Protein AF-0000000069048880 (afdb_homodimer)

Organism: Acyrthosiphon pisum (NCBI:txid7029)

Structure (mmCIF, N/CA/C/O backbone):
data_AF-0000000069048880-model_v1
#
loop_
_entity.id
_entity.type
_entity.pdbx_description
1 polymer 'Dynein light chain'
#
loop_
_atom_site.group_PDB
_atom_site.id
_atom_site.type_symbol
_atom_site.label_atom_id
_atom_site.label_alt_id
_atom_site.label_comp_id
_atom_site.label_asym_id
_atom_site.label_entity_id
_atom_site.label_seq_id
_atom_site.pdbx_PDB_ins_code
_atom_site.Cartn_x
_atom_site.Cartn_y
_atom_site.Cartn_z
_atom_site.occupancy
_atom_site.B_iso_or_equiv
_atom_site.auth_seq_id
_atom_site.auth_comp_id
_atom_site.auth_asym_id
_atom_site.auth_atom_id
_atom_site.pdbx_PDB_model_num
ATOM 1 N N . MET A 1 1 ? 57.375 13.25 4.617 1 30.62 1 MET A N 1
ATOM 2 C CA . MET A 1 1 ? 56.281 13.836 5.395 1 30.62 1 MET A CA 1
ATOM 3 C C . MET A 1 1 ? 55 13.898 4.57 1 30.62 1 MET A C 1
ATOM 5 O O . MET A 1 1 ? 54.75 14.875 3.865 1 30.62 1 MET A O 1
ATOM 9 N N . GLU A 1 2 ? 54.531 12.844 3.768 1 33.16 2 GLU A N 1
ATOM 10 C CA . GLU A 1 2 ? 53.531 12.617 2.721 1 33.16 2 GLU A CA 1
ATOM 11 C C . GLU A 1 2 ? 52.156 12.953 3.217 1 33.16 2 GLU A C 1
ATOM 13 O O . GLU A 1 2 ? 51.719 12.461 4.262 1 33.16 2 GLU A O 1
ATOM 18 N N . GLU A 1 3 ? 51.562 14.227 2.906 1 34.44 3 GLU A N 1
ATOM 19 C CA . GLU A 1 3 ? 50.25 14.844 3.203 1 34.44 3 GLU A CA 1
ATOM 20 C C . GLU A 1 3 ? 49.094 13.914 2.848 1 34.44 3 GLU A C 1
ATOM 22 O O . GLU A 1 3 ? 48.969 13.477 1.7 1 34.44 3 GLU A O 1
ATOM 27 N N . PHE A 1 4 ? 48.656 12.984 3.709 1 33.78 4 PHE A N 1
ATOM 28 C CA . PHE A 1 4 ? 47.438 12.211 3.682 1 33.78 4 PHE A CA 1
ATOM 29 C C . PHE A 1 4 ? 46.219 13.109 3.369 1 33.78 4 PHE A C 1
ATOM 31 O O . PHE A 1 4 ? 45.875 13.977 4.168 1 33.78 4 PHE A O 1
ATOM 38 N N . ALA A 1 5 ? 46 13.602 2.1 1 35.38 5 ALA A N 1
ATOM 39 C CA . ALA A 1 5 ? 44.844 14.336 1.604 1 35.38 5 ALA A CA 1
ATOM 40 C C . ALA A 1 5 ? 43.531 13.711 2.1 1 35.38 5 ALA A C 1
ATOM 42 O O . ALA A 1 5 ? 43.312 12.508 1.93 1 35.38 5 ALA A O 1
ATOM 43 N N . ASP A 1 6 ? 42.969 14.195 3.24 1 36.72 6 ASP A N 1
ATOM 44 C CA . ASP A 1 6 ? 41.625 14.016 3.75 1 36.72 6 ASP A CA 1
ATOM 45 C C . ASP A 1 6 ? 40.594 14.07 2.617 1 36.72 6 ASP A C 1
ATOM 47 O O . ASP A 1 6 ? 40.5 15.062 1.896 1 36.72 6 ASP A O 1
ATOM 51 N N . THR A 1 7 ? 40.469 13.078 1.804 1 39.88 7 THR A N 1
ATOM 52 C CA . THR A 1 7 ? 39.312 12.898 0.919 1 39.88 7 THR A CA 1
ATOM 53 C C . THR A 1 7 ? 38.031 13.414 1.577 1 39.88 7 THR A C 1
ATOM 55 O O . THR A 1 7 ? 37.594 12.875 2.594 1 39.88 7 THR A O 1
ATOM 58 N N . LYS A 1 8 ? 37.844 14.688 1.608 1 35.94 8 LYS A N 1
ATOM 59 C CA . LYS A 1 8 ? 36.562 15.336 1.917 1 35.94 8 LYS A CA 1
ATOM 60 C C . LYS A 1 8 ? 35.406 14.633 1.213 1 35.94 8 LYS A C 1
ATOM 62 O O . LYS A 1 8 ? 35.312 14.641 -0.017 1 35.94 8 LYS A O 1
ATOM 67 N N . GLU A 1 9 ? 35.094 13.477 1.598 1 35.5 9 GLU A N 1
ATOM 68 C CA . GLU A 1 9 ? 33.719 13.062 1.221 1 35.5 9 GLU A CA 1
ATOM 69 C C . GLU A 1 9 ? 32.75 14.227 1.294 1 35.5 9 GLU A C 1
ATOM 71 O O . GLU A 1 9 ? 32.594 14.836 2.354 1 35.5 9 GLU A O 1
ATOM 76 N N . ASP A 1 10 ? 32.812 15.141 0.39 1 35.25 10 ASP A N 1
ATOM 77 C CA . ASP A 1 10 ? 31.703 16.078 0.169 1 35.25 10 ASP A CA 1
ATOM 78 C C . ASP A 1 10 ? 30.359 15.445 0.523 1 35.25 10 ASP A C 1
ATOM 80 O O . ASP A 1 10 ? 29.891 14.555 -0.187 1 35.25 10 ASP A O 1
ATOM 84 N N . GLU A 1 11 ? 30.109 15.242 1.79 1 36.72 11 GLU A N 1
ATOM 85 C CA . GLU A 1 11 ? 28.719 15.086 2.207 1 36.72 11 GLU A CA 1
ATOM 86 C C . GLU A 1 11 ? 27.797 16.031 1.43 1 36.72 11 GLU A C 1
ATOM 88 O O . GLU A 1 11 ? 27.875 17.25 1.591 1 36.72 11 GLU A O 1
ATOM 93 N N . ASN A 1 12 ? 27.797 16.078 0.14 1 40.12 12 ASN A N 1
ATOM 94 C CA . ASN A 1 12 ? 26.719 16.797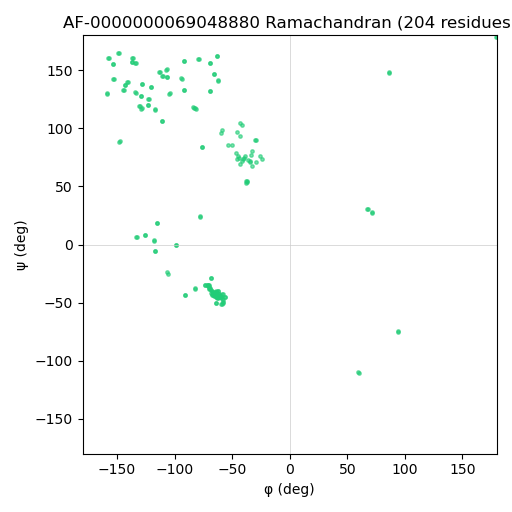 -0.534 1 40.12 12 ASN A CA 1
ATOM 95 C C . ASN A 1 12 ? 25.453 16.844 0.321 1 40.12 12 ASN A C 1
ATOM 97 O O . ASN A 1 12 ? 24.812 15.82 0.537 1 40.12 12 ASN A O 1
ATOM 101 N N . LYS A 1 13 ? 25.453 17.641 1.252 1 39.16 13 LYS A N 1
ATOM 102 C CA . LYS A 1 13 ? 24.219 17.969 1.933 1 39.16 13 LYS A CA 1
ATOM 103 C C . LYS A 1 13 ? 23.047 18.062 0.943 1 39.16 13 LYS A C 1
ATOM 105 O O . LYS A 1 13 ? 22.938 19.062 0.211 1 39.16 13 LYS A O 1
ATOM 110 N N . LYS A 1 14 ? 22.781 17.047 0.141 1 44.53 14 LYS A N 1
ATOM 111 C CA . LYS A 1 14 ? 21.5 17.125 -0.539 1 44.53 14 LYS A CA 1
ATOM 112 C C . LYS A 1 14 ? 20.469 17.891 0.298 1 44.53 14 LYS A C 1
ATOM 114 O O . LYS A 1 14 ? 20.281 17.594 1.479 1 44.53 14 LYS A O 1
ATOM 119 N N . ILE A 1 15 ? 20.344 19.203 0.161 1 45.91 15 ILE A N 1
ATOM 120 C CA . ILE A 1 15 ? 19.234 19.953 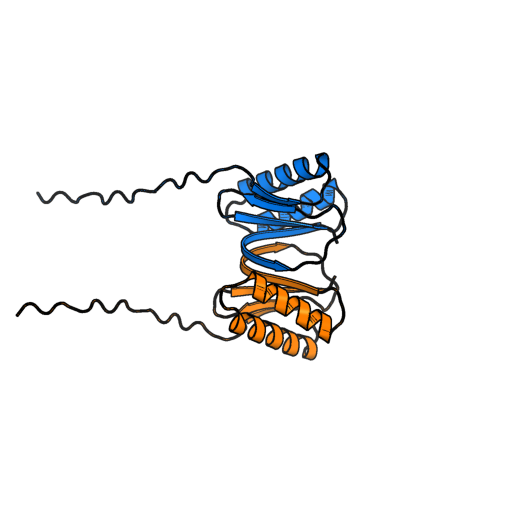0.768 1 45.91 15 ILE A CA 1
ATOM 121 C C . ILE A 1 15 ? 17.969 19.094 0.763 1 45.91 15 ILE A C 1
ATOM 123 O O . ILE A 1 15 ? 17.438 18.781 -0.3 1 45.91 15 ILE A O 1
ATOM 127 N N . VAL A 1 16 ? 17.875 18.078 1.578 1 53.44 16 VAL A N 1
ATOM 128 C CA . VAL A 1 16 ? 16.609 17.375 1.777 1 53.44 16 VAL A CA 1
ATOM 129 C C . VAL A 1 16 ? 15.492 18.406 1.997 1 53.44 16 VAL A C 1
ATOM 131 O O . VAL A 1 16 ? 15.508 19.141 2.98 1 53.44 16 VAL A O 1
ATOM 134 N N . HIS A 1 17 ? 15.062 18.984 0.859 1 60.97 17 HIS A N 1
ATOM 135 C CA . HIS A 1 17 ? 13.891 19.828 1.019 1 60.97 17 HIS A CA 1
ATOM 136 C C . HIS A 1 17 ? 12.852 19.172 1.926 1 60.97 17 HIS A C 1
ATOM 138 O O . HIS A 1 17 ? 12.422 18.047 1.664 1 60.97 17 HIS A O 1
ATOM 144 N N . THR A 1 18 ? 12.734 19.656 3.188 1 77.12 18 THR A N 1
ATOM 145 C CA . THR A 1 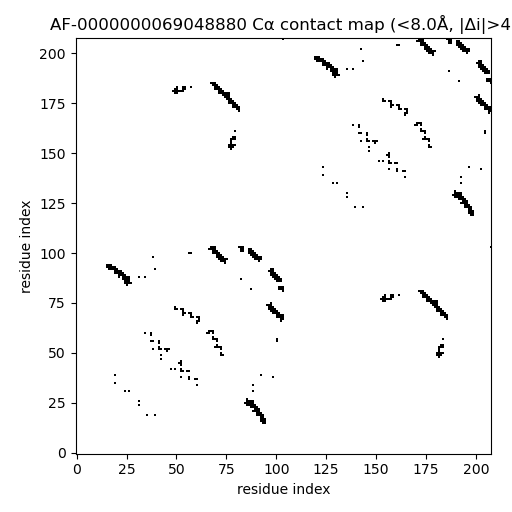18 ? 11.906 19.172 4.289 1 77.12 18 THR A CA 1
ATOM 146 C C . THR A 1 18 ? 10.461 19.609 4.117 1 77.12 18 THR A C 1
ATOM 148 O O . THR A 1 18 ? 9.719 19.734 5.098 1 77.12 18 THR A O 1
ATOM 151 N N . TYR A 1 19 ? 10.102 19.891 2.707 1 88.38 19 TYR A N 1
ATOM 152 C CA . TYR A 1 19 ? 8.703 20.281 2.537 1 88.38 19 TYR A CA 1
ATOM 153 C C . TYR A 1 19 ? 7.91 19.141 1.889 1 88.38 19 TYR A C 1
ATOM 155 O O . TYR A 1 19 ? 8.414 18.453 1.006 1 88.38 19 TYR A O 1
ATOM 163 N N . PRO A 1 20 ? 6.676 19.062 2.371 1 95.19 20 PRO A N 1
ATOM 164 C CA . PRO A 1 20 ? 5.82 18.062 1.73 1 95.19 20 PRO A CA 1
ATOM 165 C C . PRO A 1 20 ? 5.453 18.438 0.295 1 95.19 20 PRO A C 1
ATOM 167 O O . PRO A 1 20 ? 5.203 19.609 -0.001 1 95.19 20 PRO A O 1
ATOM 170 N N . LEU A 1 21 ? 5.582 17.531 -0.616 1 96.38 21 LEU A N 1
ATOM 171 C CA . LEU A 1 21 ? 5.145 17.672 -2.002 1 96.38 21 LEU A CA 1
ATOM 172 C C . LEU A 1 21 ? 3.963 16.75 -2.291 1 96.38 21 LEU A C 1
ATOM 174 O O . LEU A 1 21 ? 4.141 15.547 -2.465 1 96.38 21 LEU A O 1
ATOM 178 N N . VAL A 1 22 ? 2.787 17.406 -2.4 1 97.5 22 VAL A N 1
ATOM 179 C CA . VAL A 1 22 ? 1.583 16.609 -2.645 1 97.5 22 VAL A CA 1
ATOM 180 C C . VAL A 1 22 ? 1.449 16.328 -4.137 1 97.5 22 VAL A C 1
ATOM 182 O O . VAL A 1 22 ? 1.352 17.25 -4.949 1 97.5 22 VAL A O 1
ATOM 185 N N . GLN A 1 23 ? 1.487 15.039 -4.398 1 97.56 23 GLN A N 1
ATOM 186 C CA . GLN A 1 23 ? 1.377 14.633 -5.793 1 97.56 23 GLN A CA 1
ATOM 187 C C . GLN A 1 23 ? -0.078 14.383 -6.18 1 97.56 23 GLN A C 1
ATOM 189 O O . GLN A 1 23 ? -0.493 14.703 -7.297 1 97.56 23 GLN A O 1
ATOM 194 N N . ALA A 1 24 ? -0.834 13.727 -5.367 1 97.94 24 ALA A N 1
ATOM 195 C CA . ALA A 1 24 ? -2.252 13.445 -5.578 1 97.94 24 ALA A CA 1
ATOM 196 C C . ALA A 1 24 ? -3.023 13.492 -4.262 1 97.94 24 ALA A C 1
ATOM 198 O O . ALA A 1 24 ? -2.549 13 -3.238 1 97.94 24 ALA A O 1
ATOM 199 N N . CYS A 1 25 ? -4.184 14.203 -4.301 1 98.69 25 CYS A N 1
ATOM 200 C CA . CYS A 1 25 ? -5.051 14.312 -3.131 1 98.69 25 CYS A CA 1
ATOM 201 C C . CYS A 1 25 ? -6.473 14.68 -3.535 1 98.69 25 CYS A C 1
ATOM 203 O O . CYS A 1 25 ? -6.68 15.609 -4.312 1 98.69 25 CYS A O 1
ATOM 205 N N . ASP A 1 26 ? -7.469 13.914 -3.016 1 98.75 26 ASP A N 1
ATOM 206 C CA . ASP A 1 26 ? -8.859 14.289 -3.268 1 98.75 26 ASP A CA 1
ATOM 207 C C . ASP A 1 26 ? -9.57 14.664 -1.97 1 98.75 26 ASP A C 1
ATOM 209 O O . ASP A 1 26 ? -10.797 14.703 -1.917 1 98.75 26 ASP A O 1
ATOM 213 N N . MET A 1 27 ? -8.781 14.969 -0.917 1 98.5 27 MET A N 1
ATOM 214 C CA . MET A 1 27 ? -9.312 15.336 0.392 1 98.5 27 MET A CA 1
ATOM 215 C C . MET A 1 27 ? -9.758 16.797 0.41 1 98.5 27 MET A C 1
ATOM 217 O O . MET A 1 27 ? -9.32 17.594 -0.423 1 98.5 27 MET A O 1
ATOM 221 N N . SER A 1 28 ? -10.641 17.125 1.396 1 98.5 28 SER A N 1
ATOM 222 C CA . SER A 1 28 ? -10.906 18.531 1.678 1 98.5 28 SER A CA 1
ATOM 223 C C . SER A 1 28 ? -9.648 19.234 2.168 1 98.5 28 SER A C 1
ATOM 225 O O . SER A 1 28 ? -8.711 18.594 2.65 1 98.5 28 SER A O 1
ATOM 227 N N . GLU A 1 29 ? -9.664 20.594 2.111 1 98.12 29 GLU A N 1
ATOM 228 C CA . GLU A 1 29 ? -8.5 21.375 2.527 1 98.12 29 GLU A CA 1
ATOM 229 C C . GLU A 1 29 ? -8.18 21.141 4 1 98.12 29 GLU A C 1
ATOM 231 O O . GLU A 1 29 ? -7.008 21.031 4.375 1 98.12 29 GLU A O 1
ATOM 236 N N . GLU A 1 30 ? -9.133 21.109 4.73 1 98.25 30 GLU A N 1
ATOM 237 C CA . GLU A 1 30 ? -8.922 20.906 6.16 1 98.25 30 GLU A CA 1
ATOM 238 C C . GLU A 1 30 ? -8.32 19.547 6.445 1 98.25 30 GLU A C 1
ATOM 240 O O . GLU A 1 30 ? -7.34 19.422 7.184 1 98.25 30 GLU A O 1
ATOM 245 N N . MET A 1 31 ? -8.914 18.469 5.883 1 98.5 31 MET A N 1
ATOM 246 C CA . MET A 1 31 ? -8.406 17.109 6.074 1 98.5 31 MET A CA 1
ATOM 247 C C . MET A 1 31 ? -7 16.969 5.5 1 98.5 31 MET A C 1
ATOM 249 O O . MET A 1 31 ? -6.137 16.328 6.102 1 98.5 31 MET A O 1
ATOM 253 N N . LYS A 1 32 ? -6.789 17.562 4.402 1 98.62 32 LYS A N 1
ATOM 254 C CA . LYS A 1 32 ? -5.48 17.562 3.754 1 98.62 32 LYS A CA 1
ATOM 255 C C . LYS A 1 32 ? -4.41 18.141 4.676 1 98.62 32 LYS A C 1
ATOM 257 O O . LYS A 1 32 ? -3.359 17.531 4.875 1 98.62 32 LYS A O 1
ATOM 262 N N . ALA A 1 33 ? -4.668 19.25 5.211 1 98.56 33 ALA A N 1
ATOM 263 C CA . ALA A 1 33 ? -3.717 19.906 6.094 1 98.56 33 ALA A CA 1
ATOM 264 C C . ALA A 1 33 ? -3.385 19.047 7.305 1 98.56 33 ALA A C 1
ATOM 266 O O . ALA A 1 33 ? -2.217 18.891 7.668 1 98.56 33 ALA A O 1
ATOM 267 N N . GLU A 1 34 ? -4.398 18.484 7.871 1 98.5 34 GLU A N 1
ATOM 268 C CA . GLU A 1 34 ? -4.195 17.625 9.039 1 98.5 34 GLU A CA 1
ATOM 269 C C . GLU A 1 34 ? -3.439 16.359 8.672 1 98.5 34 GLU A C 1
ATOM 271 O O . GLU A 1 34 ? -2.566 15.914 9.422 1 98.5 34 GLU A O 1
ATOM 276 N N . THR A 1 35 ? -3.764 15.766 7.535 1 98.81 35 THR A N 1
ATOM 277 C CA . THR A 1 35 ? -3.105 14.547 7.082 1 98.81 35 THR A CA 1
ATOM 278 C C . THR A 1 35 ? -1.625 14.805 6.812 1 98.81 35 THR A C 1
ATOM 280 O O . THR A 1 35 ? -0.771 14 7.195 1 98.81 35 THR A O 1
ATOM 283 N N . VAL A 1 36 ? -1.345 15.922 6.23 1 98.5 36 VAL A N 1
ATOM 284 C CA . VAL A 1 36 ? 0.039 16.297 5.973 1 98.5 36 VAL A CA 1
ATOM 285 C C . VAL A 1 36 ? 0.801 16.422 7.289 1 98.5 36 VAL A C 1
ATOM 287 O O . VAL A 1 36 ? 1.922 15.914 7.41 1 98.5 36 VAL A O 1
ATOM 290 N N . GLU A 1 37 ? 0.19 17.031 8.211 1 98.31 37 GLU A N 1
ATOM 291 C CA . GLU A 1 37 ? 0.832 17.188 9.516 1 98.31 37 GLU A CA 1
ATOM 292 C C . GLU A 1 37 ? 1.084 15.828 10.164 1 98.31 37 GLU A C 1
ATOM 294 O O . GLU A 1 37 ? 2.135 15.609 10.773 1 98.31 37 GLU A O 1
ATOM 299 N N . VAL A 1 38 ? 0.134 14.938 10.148 1 98.56 38 VAL A N 1
ATOM 300 C CA . VAL A 1 38 ? 0.259 13.594 10.695 1 98.56 38 VAL A CA 1
ATOM 301 C C . VAL A 1 38 ? 1.444 12.875 10.047 1 98.56 38 VAL A C 1
ATOM 303 O O . VAL A 1 38 ? 2.271 12.281 10.742 1 98.56 38 VAL A O 1
ATOM 306 N N . ILE A 1 39 ? 1.554 12.977 8.719 1 98.44 39 ILE A N 1
ATOM 307 C CA . ILE A 1 39 ? 2.59 12.289 7.953 1 98.44 39 ILE A CA 1
ATOM 308 C C . ILE A 1 39 ? 3.961 12.852 8.328 1 98.44 39 ILE A C 1
ATOM 310 O O . ILE A 1 39 ? 4.902 12.094 8.578 1 98.44 39 ILE A O 1
ATOM 314 N N . ILE A 1 40 ? 4.027 14.133 8.414 1 97.12 40 ILE A N 1
ATOM 315 C CA . ILE A 1 40 ? 5.293 14.781 8.75 1 97.12 40 ILE A CA 1
ATOM 316 C C . ILE A 1 40 ? 5.742 14.352 10.141 1 97.12 40 ILE A C 1
ATOM 318 O O . ILE A 1 40 ? 6.898 13.969 10.336 1 97.12 40 ILE A O 1
ATOM 322 N N . THR A 1 41 ? 4.824 14.375 11.062 1 97.25 41 THR A N 1
ATOM 323 C CA . THR A 1 41 ? 5.125 13.992 12.438 1 97.25 41 THR A CA 1
ATOM 324 C C . THR A 1 41 ? 5.621 12.555 12.508 1 97.25 41 THR A C 1
ATOM 326 O O . THR A 1 41 ? 6.629 12.273 13.156 1 97.25 41 THR A O 1
ATOM 329 N N . ALA A 1 42 ? 4.98 11.609 11.828 1 97.62 42 ALA A N 1
ATOM 330 C CA . ALA A 1 42 ? 5.355 10.195 11.82 1 97.62 42 ALA A CA 1
ATOM 331 C C . ALA A 1 42 ? 6.727 9.992 11.188 1 97.62 42 ALA A C 1
ATOM 333 O O . ALA A 1 42 ? 7.574 9.281 11.734 1 97.62 42 ALA A O 1
ATOM 334 N N . CYS A 1 43 ? 6.973 10.641 10.07 1 96 43 CYS A N 1
ATOM 335 C CA . CYS A 1 43 ? 8.211 10.453 9.32 1 96 43 CYS A CA 1
ATOM 336 C C . CYS A 1 43 ? 9.398 11.047 10.078 1 96 43 CYS A C 1
ATOM 338 O O . CYS A 1 43 ? 10.508 10.523 10.008 1 96 43 CYS A O 1
ATOM 340 N N . GLU A 1 44 ? 9.18 12.109 10.734 1 94.94 44 GLU A N 1
ATOM 341 C CA . GLU A 1 44 ? 10.242 12.719 11.531 1 94.94 44 GLU A CA 1
ATOM 342 C C . GLU A 1 44 ? 10.555 11.883 12.766 1 94.94 44 GLU A C 1
ATOM 344 O O . GLU A 1 44 ? 11.711 11.766 13.172 1 94.94 44 GLU A O 1
ATOM 349 N N . LYS A 1 45 ? 9.586 11.297 13.328 1 96.38 45 LYS A N 1
ATOM 350 C CA . LYS A 1 45 ? 9.742 10.531 14.562 1 96.38 45 LYS A CA 1
ATOM 351 C C . LYS A 1 45 ? 10.508 9.234 14.312 1 96.38 45 LYS A C 1
ATOM 353 O O . LYS A 1 45 ? 11.32 8.82 15.148 1 96.38 45 LYS A O 1
ATOM 358 N N . PHE A 1 46 ? 10.336 8.562 13.117 1 94.81 46 PHE A N 1
ATOM 359 C CA . PHE A 1 46 ? 10.828 7.199 12.961 1 94.81 46 PHE A CA 1
ATOM 360 C C . PHE A 1 46 ? 11.906 7.129 11.891 1 94.81 46 PHE A C 1
ATOM 362 O O . PHE A 1 46 ? 12.516 6.078 11.68 1 94.81 46 PHE A O 1
ATOM 369 N N . GLY A 1 47 ? 12.117 8.172 11.266 1 88.88 47 GLY A N 1
ATOM 370 C CA . GLY A 1 47 ? 13.195 8.219 10.297 1 88.88 47 GLY A CA 1
ATOM 371 C C . GLY A 1 47 ? 13.039 7.199 9.18 1 88.88 47 GLY A C 1
ATOM 372 O O . GLY A 1 47 ? 12.078 7.258 8.414 1 88.88 47 GLY A O 1
ATOM 373 N N . THR A 1 48 ? 13.969 6.176 9.258 1 91.69 48 THR A N 1
ATOM 374 C CA . THR A 1 48 ? 14 5.215 8.164 1 91.69 48 THR A CA 1
ATOM 375 C C . THR A 1 48 ? 13.234 3.947 8.539 1 91.69 48 THR A C 1
ATOM 377 O O . THR A 1 48 ? 13.25 2.963 7.797 1 91.69 48 THR A O 1
ATOM 380 N N . ASP A 1 49 ? 12.695 3.906 9.711 1 96.94 49 ASP A N 1
ATOM 381 C CA . ASP A 1 49 ? 11.789 2.811 10.039 1 96.94 49 ASP A CA 1
ATOM 382 C C . ASP A 1 49 ? 10.422 3.008 9.383 1 96.94 49 ASP A C 1
ATOM 384 O O . ASP A 1 49 ? 9.484 3.473 10.031 1 96.94 49 ASP A O 1
ATOM 388 N N . TYR A 1 50 ? 10.289 2.615 8.18 1 97.44 50 TYR A N 1
ATOM 389 C CA . TYR A 1 50 ? 9.125 2.895 7.348 1 97.44 50 TYR A CA 1
ATOM 390 C C . TYR A 1 50 ? 7.898 2.154 7.867 1 97.44 50 TYR A C 1
ATOM 392 O O . TYR A 1 50 ? 6.773 2.646 7.742 1 97.44 50 TYR A O 1
ATOM 400 N N . PHE A 1 51 ? 8.156 1.029 8.492 1 97.38 51 PHE A N 1
ATOM 401 C CA . PHE A 1 51 ? 7.047 0.273 9.055 1 97.38 51 PHE A CA 1
ATOM 402 C C . PHE A 1 51 ? 6.422 1.024 10.227 1 97.38 51 PHE A C 1
ATOM 404 O O . PHE A 1 51 ? 5.199 1.17 10.289 1 97.38 51 PHE A O 1
ATOM 411 N N . ALA A 1 52 ? 7.199 1.565 11.008 1 98.31 52 ALA A N 1
ATOM 412 C CA . ALA A 1 52 ? 6.707 2.305 12.172 1 98.31 52 ALA A CA 1
ATOM 413 C C . ALA A 1 52 ? 6.023 3.6 11.742 1 98.31 52 ALA A C 1
ATOM 415 O O . ALA A 1 52 ? 5.004 3.99 12.32 1 98.31 52 ALA A O 1
ATOM 416 N N . ALA A 1 53 ? 6.57 4.238 10.742 1 98.31 53 ALA A N 1
ATOM 417 C CA . ALA A 1 53 ? 5.953 5.457 10.227 1 98.31 53 ALA A CA 1
ATOM 418 C C . ALA A 1 53 ? 4.57 5.168 9.648 1 98.31 53 ALA A C 1
ATOM 420 O O . ALA A 1 53 ? 3.6 5.859 9.977 1 98.31 53 ALA A O 1
ATOM 421 N N . ALA A 1 54 ? 4.504 4.105 8.875 1 98.75 54 ALA A N 1
ATOM 422 C CA . ALA A 1 54 ? 3.227 3.736 8.273 1 98.75 54 ALA A CA 1
ATOM 423 C C . ALA A 1 54 ? 2.201 3.367 9.344 1 98.75 54 ALA A C 1
ATOM 425 O O . ALA A 1 54 ? 1.037 3.762 9.258 1 98.75 54 ALA A O 1
ATOM 426 N N . LYS A 1 55 ? 2.648 2.672 10.312 1 98.69 55 LYS A N 1
ATOM 427 C CA . LYS A 1 55 ? 1.773 2.295 11.422 1 98.69 55 LYS A CA 1
ATOM 428 C C . LYS A 1 55 ? 1.228 3.527 12.133 1 98.69 55 LYS A C 1
ATOM 430 O O . LYS A 1 55 ? 0.029 3.611 12.414 1 98.69 55 LYS A O 1
ATOM 435 N N . THR A 1 56 ? 2.051 4.445 12.359 1 98.69 56 THR A N 1
ATOM 436 C CA . THR A 1 56 ? 1.666 5.66 13.07 1 98.69 56 THR A CA 1
ATOM 437 C C . THR A 1 56 ? 0.686 6.484 12.234 1 98.69 56 THR A C 1
ATOM 439 O O . THR A 1 56 ? -0.309 6.988 12.758 1 98.69 56 THR A O 1
ATOM 442 N N . VAL A 1 57 ? 0.954 6.621 10.938 1 98.81 57 VAL A N 1
ATOM 443 C CA . VAL A 1 57 ? 0.056 7.352 10.047 1 98.81 57 VAL A CA 1
ATOM 444 C C . VAL A 1 57 ? -1.331 6.715 10.078 1 98.81 57 VAL A C 1
ATOM 446 O O . VAL A 1 57 ? -2.336 7.406 10.266 1 98.81 57 VAL A O 1
ATOM 449 N N . LYS A 1 58 ? -1.341 5.43 9.953 1 98.81 58 LYS A N 1
ATOM 450 C CA . LYS A 1 58 ? -2.605 4.699 9.977 1 98.81 58 LYS A CA 1
ATOM 451 C C . LYS A 1 58 ? -3.35 4.93 11.289 1 98.81 58 LYS A C 1
ATOM 453 O O . LYS A 1 58 ? -4.527 5.293 11.289 1 98.81 58 LYS A O 1
ATOM 458 N N . GLN A 1 59 ? -2.695 4.742 12.344 1 98.69 59 GLN A N 1
ATOM 459 C CA . GLN A 1 59 ? -3.316 4.809 13.664 1 98.69 59 GLN A CA 1
ATOM 460 C C . GLN A 1 59 ? -3.83 6.215 13.953 1 98.69 59 GLN A C 1
ATOM 462 O O . GLN A 1 59 ? -4.93 6.383 14.492 1 98.69 59 GLN A O 1
ATOM 467 N N . MET A 1 60 ? -3.125 7.215 13.625 1 98.75 60 MET A N 1
ATOM 468 C CA . MET A 1 60 ? -3.521 8.594 13.906 1 98.75 60 MET A CA 1
ATOM 469 C C . MET A 1 60 ? -4.719 9 13.047 1 98.75 60 MET A C 1
ATOM 471 O O . MET A 1 60 ? -5.629 9.672 13.523 1 98.75 60 MET A O 1
ATOM 475 N N . LEU A 1 61 ? -4.754 8.555 11.812 1 98.69 61 LEU A N 1
ATOM 476 C CA . LEU A 1 61 ? -5.891 8.875 10.961 1 98.69 61 LEU A CA 1
ATOM 477 C C . LEU A 1 61 ? -7.121 8.07 11.367 1 98.69 61 LEU A C 1
ATOM 479 O O . LEU A 1 61 ? -8.25 8.57 11.297 1 98.69 61 LEU A O 1
ATOM 483 N N . ASP A 1 62 ? -6.887 6.848 11.797 1 98.62 62 ASP A N 1
ATOM 484 C CA . ASP A 1 62 ? -7.996 6.078 12.359 1 98.62 62 ASP A CA 1
ATOM 485 C C . ASP A 1 62 ? -8.617 6.801 13.547 1 98.62 62 ASP A C 1
ATOM 487 O O . ASP A 1 62 ? -9.844 6.832 13.688 1 98.62 62 ASP A O 1
ATOM 491 N N . LYS A 1 63 ? -7.797 7.312 14.344 1 98.56 63 LYS A N 1
ATOM 492 C CA . LYS A 1 63 ? -8.258 8.016 15.539 1 98.56 63 LYS A CA 1
ATOM 493 C C . LYS A 1 63 ? -8.984 9.305 15.172 1 98.56 63 LYS A C 1
ATOM 495 O O . LYS A 1 63 ? -10.031 9.617 15.742 1 98.56 63 LYS A O 1
ATOM 500 N N . LYS A 1 64 ? -8.523 10.008 14.234 1 98.25 64 LYS A N 1
ATOM 501 C CA . LYS A 1 64 ? -9.031 11.336 13.906 1 98.25 64 LYS A CA 1
ATOM 502 C C . LYS A 1 64 ? -10.281 11.25 13.031 1 98.25 64 LYS A C 1
ATOM 504 O O . LYS A 1 64 ? -11.203 12.047 13.188 1 98.25 64 LYS A O 1
ATOM 509 N N . TYR A 1 65 ? -10.297 10.289 12.109 1 98 65 TYR A N 1
ATOM 510 C CA . TYR A 1 65 ? -11.352 10.312 11.102 1 98 65 TYR A CA 1
ATOM 511 C C . TYR A 1 65 ? -12.102 8.984 11.062 1 98 65 TYR A C 1
ATOM 513 O O . TYR A 1 65 ? -12.906 8.75 10.156 1 98 65 TYR A O 1
ATOM 521 N N . GLY A 1 66 ? -11.852 8.078 12.008 1 98 66 GLY A N 1
ATOM 522 C CA . GLY A 1 66 ? -12.555 6.801 12.078 1 98 66 GLY A CA 1
ATOM 523 C C . GLY A 1 66 ? -11.914 5.727 11.219 1 98 66 GLY A C 1
ATOM 524 O O . GLY A 1 66 ? -11.359 6.02 10.156 1 98 66 GLY A O 1
ATOM 525 N N . PRO A 1 67 ? -11.945 4.492 11.57 1 96.88 67 PRO A N 1
ATOM 526 C CA . PRO A 1 67 ? -11.391 3.381 10.797 1 96.88 67 PRO A CA 1
ATOM 527 C C . PRO A 1 67 ? -12.172 3.102 9.523 1 96.88 67 PRO A C 1
ATOM 529 O O . PRO A 1 67 ? -13.344 3.488 9.406 1 96.88 67 PRO A O 1
ATOM 532 N N . GLN A 1 68 ? -11.43 2.441 8.477 1 97.12 68 GLN A N 1
ATOM 533 C CA . GLN A 1 68 ? -10.094 1.849 8.461 1 97.12 68 GLN A CA 1
ATOM 534 C C . GLN A 1 68 ? -9.188 2.57 7.473 1 97.12 68 GLN A C 1
ATOM 536 O O . GLN A 1 68 ? -9.453 2.578 6.27 1 97.12 68 GLN A O 1
ATOM 541 N N . TRP A 1 69 ? -8.18 3.172 7.926 1 98.62 69 TRP A N 1
ATOM 542 C CA . TRP A 1 69 ? -7.156 3.805 7.098 1 98.62 69 TRP A CA 1
ATOM 543 C C . TRP A 1 69 ? -6.008 2.84 6.812 1 98.62 69 TRP A C 1
ATOM 545 O O . TRP A 1 69 ? -5.84 1.841 7.516 1 98.62 69 TRP A O 1
ATOM 555 N N . ASN A 1 70 ? -5.227 3.082 5.727 1 98.81 70 ASN A N 1
ATOM 556 C CA . ASN A 1 70 ? -4.039 2.363 5.281 1 98.81 70 ASN A CA 1
ATOM 557 C C . ASN A 1 70 ? -2.916 3.32 4.895 1 98.81 70 ASN A C 1
ATOM 559 O O . ASN A 1 70 ? -3.17 4.48 4.566 1 98.81 70 ASN A O 1
ATOM 563 N N . ALA A 1 71 ? -1.752 2.844 4.957 1 98.88 71 ALA A N 1
ATOM 564 C CA . ALA A 1 71 ? -0.636 3.723 4.617 1 98.88 71 ALA A CA 1
ATOM 565 C C . ALA A 1 71 ? 0.557 2.92 4.102 1 98.88 71 ALA A C 1
ATOM 567 O O . ALA A 1 71 ? 0.843 1.831 4.605 1 98.88 71 ALA A O 1
ATOM 568 N N . VAL A 1 72 ? 1.217 3.459 3.146 1 98.81 72 VAL A N 1
ATOM 569 C CA . VAL A 1 72 ? 2.533 3.01 2.707 1 98.81 72 VAL A CA 1
ATOM 570 C C . VAL A 1 72 ? 3.543 4.148 2.848 1 98.81 72 VAL A C 1
ATOM 572 O O . VAL A 1 72 ? 3.242 5.297 2.514 1 98.81 72 VAL A O 1
ATOM 575 N N . VAL A 1 73 ? 4.73 3.865 3.373 1 98.5 73 VAL A N 1
ATOM 576 C CA . VAL A 1 73 ? 5.855 4.789 3.463 1 98.5 73 VAL A CA 1
ATOM 577 C C . VAL A 1 73 ? 7.109 4.129 2.895 1 98.5 73 VAL A C 1
ATOM 579 O O . VAL A 1 73 ? 7.449 3.002 3.264 1 98.5 73 VAL A O 1
ATOM 582 N N . GLY A 1 74 ? 7.766 4.863 1.94 1 97.81 74 GLY A N 1
ATOM 583 C CA . GLY A 1 74 ? 8.977 4.246 1.411 1 97.81 74 GLY A CA 1
ATOM 584 C C . GLY A 1 74 ? 9.656 5.094 0.354 1 97.81 74 GLY A C 1
ATOM 585 O O . GLY A 1 74 ? 9.141 6.133 -0.05 1 97.81 74 GLY A O 1
ATOM 586 N N . GLU A 1 75 ? 10.773 4.629 -0.157 1 95.94 75 GLU A N 1
ATOM 587 C CA . GLU A 1 75 ? 11.602 5.41 -1.071 1 95.94 75 GLU A CA 1
ATOM 588 C C . GLU A 1 75 ? 11.469 4.902 -2.504 1 95.94 75 GLU A C 1
ATOM 590 O O . GLU A 1 75 ? 11.711 5.648 -3.457 1 95.94 75 GLU A O 1
ATOM 595 N N . ALA A 1 76 ? 11.109 3.627 -2.732 1 94.69 76 ALA A N 1
ATOM 596 C CA . ALA A 1 76 ? 11.062 3.016 -4.059 1 94.69 76 ALA A CA 1
ATOM 597 C C . ALA A 1 76 ? 9.961 1.969 -4.145 1 94.69 76 ALA A C 1
ATOM 599 O O . ALA A 1 76 ? 10.195 0.786 -3.883 1 94.69 76 ALA A O 1
ATOM 600 N N . PHE A 1 77 ? 8.812 2.498 -4.516 1 97.56 77 PHE A N 1
ATOM 601 C CA . PHE A 1 77 ? 7.695 1.567 -4.648 1 97.56 77 PHE A CA 1
ATOM 602 C C . PHE A 1 77 ? 6.668 2.092 -5.645 1 97.56 77 PHE A C 1
ATOM 604 O O . PHE A 1 77 ? 6.617 3.293 -5.918 1 97.56 77 PHE A O 1
ATOM 611 N N . GLY A 1 78 ? 5.965 1.212 -6.188 1 97.75 78 GLY A N 1
ATOM 612 C CA . GLY A 1 78 ? 4.711 1.462 -6.887 1 97.75 78 GLY A CA 1
ATOM 613 C C . GLY A 1 78 ? 3.508 0.868 -6.184 1 97.75 78 GLY A C 1
ATOM 614 O O . GLY A 1 78 ? 3.605 -0.188 -5.555 1 97.75 78 GLY A O 1
ATOM 615 N N . ILE A 1 79 ? 2.393 1.613 -6.387 1 98.19 79 ILE A N 1
ATOM 616 C CA . ILE A 1 79 ? 1.212 1.162 -5.656 1 98.19 79 ILE A CA 1
ATOM 617 C C . ILE A 1 79 ? -0.032 1.355 -6.523 1 98.19 79 ILE A C 1
ATOM 619 O O . ILE A 1 79 ? -0.148 2.352 -7.238 1 98.19 79 ILE A O 1
ATOM 623 N N . GLN A 1 80 ? -0.87 0.341 -6.488 1 98.31 80 GLN A N 1
ATOM 624 C CA . GLN A 1 80 ? -2.197 0.396 -7.09 1 98.31 80 GLN A CA 1
ATOM 625 C C . GLN A 1 80 ? -3.27 -0.047 -6.098 1 98.31 80 GLN A C 1
ATOM 627 O O . GLN A 1 80 ? -3.287 -1.202 -5.668 1 98.31 80 GLN A O 1
ATOM 632 N N . ILE A 1 81 ? -4.195 0.961 -5.777 1 97.69 81 ILE A N 1
ATOM 633 C CA . ILE A 1 81 ? -5.129 0.675 -4.691 1 97.69 81 ILE A CA 1
ATOM 634 C C . ILE A 1 81 ? -6.535 1.121 -5.086 1 97.69 81 ILE A C 1
ATOM 636 O O . ILE A 1 81 ? -6.703 1.912 -6.02 1 97.69 81 ILE A O 1
ATOM 640 N N . THR A 1 82 ? -7.52 0.578 -4.398 1 95.88 82 THR A N 1
ATOM 641 C CA . THR A 1 82 ? -8.891 1.074 -4.383 1 95.88 82 THR A CA 1
ATOM 642 C C . THR A 1 82 ? -9.188 1.807 -3.076 1 95.88 82 THR A C 1
ATOM 644 O O . THR A 1 82 ? -8.875 1.306 -1.993 1 95.88 82 THR A O 1
ATOM 647 N N . HIS A 1 83 ? -9.719 2.992 -3.133 1 95.56 83 HIS A N 1
ATOM 648 C CA . HIS A 1 83 ? -9.945 3.801 -1.941 1 95.56 83 HIS A CA 1
ATOM 649 C C . HIS A 1 83 ? -11.32 4.465 -1.984 1 95.56 83 HIS A C 1
ATOM 651 O O . HIS A 1 83 ? -11.914 4.594 -3.055 1 95.56 83 HIS A O 1
ATOM 657 N N . GLN A 1 84 ? -11.828 4.816 -0.791 1 94.19 84 GLN A N 1
ATOM 658 C CA . GLN A 1 84 ? -13.023 5.648 -0.707 1 94.19 84 GLN A CA 1
ATOM 659 C C . GLN A 1 84 ? -12.766 7.047 -1.259 1 94.19 84 GLN A C 1
ATOM 661 O O . GLN A 1 84 ? -11.68 7.605 -1.062 1 94.19 84 GLN A O 1
ATOM 666 N N . THR A 1 85 ? -13.773 7.598 -1.848 1 96.31 85 THR A N 1
ATOM 667 C CA . THR A 1 85 ? -13.672 8.938 -2.404 1 96.31 85 THR A CA 1
ATOM 668 C C . THR A 1 85 ? -13.375 9.961 -1.307 1 96.31 85 THR A C 1
ATOM 670 O O . THR A 1 85 ? -13.906 9.859 -0.199 1 96.31 85 THR A O 1
ATOM 673 N N . ASN A 1 86 ? -12.523 10.93 -1.639 1 97.94 86 ASN A N 1
ATOM 674 C CA . ASN A 1 86 ? -12.18 12.078 -0.799 1 97.94 86 ASN A CA 1
ATOM 675 C C . ASN A 1 86 ? -11.312 11.664 0.383 1 97.94 86 ASN A C 1
ATOM 677 O O . ASN A 1 86 ? -11.328 12.312 1.43 1 97.94 86 ASN A O 1
ATOM 681 N N . THR A 1 87 ? -10.508 10.539 0.207 1 98.56 87 THR A N 1
ATOM 682 C CA . THR A 1 87 ? -9.703 10.133 1.35 1 98.56 87 THR A CA 1
ATOM 683 C C . THR A 1 87 ? -8.266 9.836 0.918 1 98.56 87 THR A C 1
ATOM 685 O O . THR A 1 87 ? -7.441 9.414 1.733 1 98.56 87 THR A O 1
ATOM 688 N N . LEU A 1 88 ? -7.918 10.086 -0.268 1 98.75 88 LEU A N 1
ATOM 689 C CA . LEU A 1 88 ? -6.609 9.695 -0.784 1 98.75 88 LEU A CA 1
ATOM 690 C C . LEU A 1 88 ? -5.598 10.82 -0.603 1 98.75 88 LEU A C 1
ATOM 692 O O . LEU A 1 88 ? -5.875 11.969 -0.949 1 98.75 88 LEU A O 1
ATOM 696 N N . MET A 1 89 ? -4.426 10.5 -0.102 1 98.88 89 MET A N 1
ATOM 697 C CA . MET A 1 89 ? -3.25 11.367 -0.05 1 98.88 89 MET A CA 1
ATOM 698 C C . MET A 1 89 ? -2.018 10.641 -0.584 1 98.88 89 MET A C 1
ATOM 700 O O . MET A 1 89 ? -1.654 9.578 -0.089 1 98.88 89 MET A O 1
ATOM 704 N N . TYR A 1 90 ? -1.442 11.156 -1.616 1 98.69 90 TYR A N 1
ATOM 705 C CA . TYR A 1 90 ? -0.135 10.719 -2.094 1 98.69 90 TYR A CA 1
ATOM 706 C C . TYR A 1 90 ? 0.844 11.891 -2.145 1 98.69 90 TYR A C 1
ATOM 708 O O . TYR A 1 90 ? 0.635 12.852 -2.887 1 98.69 90 TYR A O 1
ATOM 716 N N . MET A 1 91 ? 1.915 11.75 -1.403 1 98.31 91 MET A N 1
ATOM 717 C CA . MET A 1 91 ? 2.854 12.867 -1.322 1 98.31 91 MET A CA 1
ATOM 718 C C . MET A 1 91 ? 4.281 12.367 -1.123 1 98.31 91 MET A C 1
ATOM 720 O O . MET A 1 91 ? 4.492 11.203 -0.78 1 98.31 91 MET A O 1
ATOM 724 N N . PHE A 1 92 ? 5.219 13.312 -1.369 1 97.19 92 PHE A N 1
ATOM 725 C CA . PHE A 1 92 ? 6.625 13.094 -1.04 1 97.19 92 PHE A CA 1
ATOM 726 C C . PHE A 1 92 ? 7.051 13.984 0.118 1 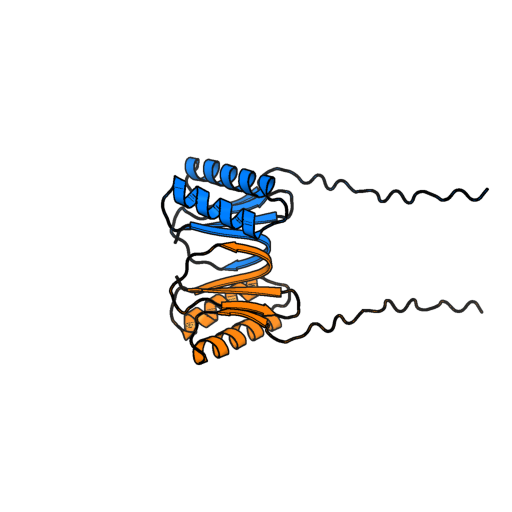97.19 92 PHE A C 1
ATOM 728 O O . PHE A 1 92 ? 6.551 15.102 0.265 1 97.19 92 PHE A O 1
ATOM 735 N N . PHE A 1 93 ? 7.902 13.43 0.88 1 95.69 93 PHE A N 1
ATOM 736 C CA . PHE A 1 93 ? 8.469 14.18 1.995 1 95.69 93 PHE A CA 1
ATOM 737 C C . PHE A 1 93 ? 9.953 13.859 2.166 1 95.69 93 PHE A C 1
ATOM 739 O O . PHE A 1 93 ? 10.359 12.703 2.068 1 95.69 93 PHE A O 1
ATOM 746 N N . GLY A 1 94 ? 10.719 14.906 2.465 1 88.5 94 GLY A N 1
ATOM 747 C CA . GLY A 1 94 ? 12.148 14.727 2.676 1 88.5 94 GLY A CA 1
ATOM 748 C C . GLY A 1 94 ? 12.891 14.328 1.416 1 88.5 94 GLY A C 1
ATOM 749 O O . GLY A 1 94 ? 13.836 13.539 1.472 1 88.5 94 GLY A O 1
ATOM 750 N N . GLY A 1 95 ? 12.398 14.773 0.336 1 87.44 95 GLY A N 1
ATOM 751 C CA . GLY A 1 95 ? 13.055 14.492 -0.934 1 87.44 95 GLY A CA 1
ATOM 752 C C . GLY A 1 95 ? 12.5 13.258 -1.627 1 87.44 95 GLY A C 1
ATOM 753 O O . GLY A 1 95 ? 11.633 13.367 -2.5 1 87.44 95 GLY A O 1
ATOM 754 N N . ASN A 1 96 ? 12.914 12.039 -1.065 1 90.5 96 ASN A N 1
ATOM 755 C CA . ASN A 1 96 ? 12.594 10.867 -1.87 1 90.5 96 ASN A CA 1
ATOM 756 C C . ASN A 1 96 ? 11.641 9.922 -1.133 1 90.5 96 ASN A C 1
ATOM 758 O O . ASN A 1 96 ? 11.289 8.859 -1.649 1 90.5 96 ASN A O 1
ATOM 762 N N . LEU A 1 97 ? 11.281 10.398 -0.003 1 96.06 97 LEU A N 1
ATOM 763 C CA . LEU A 1 97 ? 10.375 9.539 0.746 1 96.06 97 LEU A CA 1
ATOM 764 C C . LEU A 1 97 ? 8.938 9.703 0.265 1 96.06 97 LEU A C 1
ATOM 766 O O . LEU A 1 97 ? 8.367 10.789 0.388 1 96.06 97 LEU A O 1
ATOM 770 N N . GLY A 1 98 ? 8.328 8.625 -0.285 1 97.5 98 GLY A N 1
ATOM 771 C CA . GLY A 1 98 ? 6.938 8.625 -0.707 1 97.5 98 GLY A CA 1
ATOM 772 C C . GLY A 1 98 ? 5.988 8.117 0.361 1 97.5 98 GLY A C 1
ATOM 773 O O . GLY A 1 98 ? 6.309 7.164 1.079 1 97.5 98 GLY A O 1
ATOM 774 N N . ILE A 1 99 ? 4.766 8.734 0.459 1 98.56 99 ILE A N 1
ATOM 775 C CA . ILE A 1 99 ? 3.721 8.312 1.384 1 98.56 99 ILE A CA 1
ATOM 776 C C . ILE A 1 99 ? 2.379 8.25 0.656 1 98.56 99 ILE A C 1
ATOM 778 O O . ILE A 1 99 ? 2.023 9.18 -0.079 1 98.56 99 ILE A O 1
ATOM 782 N N . CYS A 1 100 ? 1.732 7.176 0.831 1 98.75 100 CYS A N 1
ATOM 783 C CA . CYS A 1 100 ? 0.343 7.051 0.407 1 98.75 100 CYS A CA 1
ATOM 784 C C . CYS A 1 100 ? -0.553 6.672 1.581 1 98.75 100 CYS A C 1
ATOM 786 O O . CYS A 1 100 ? -0.259 5.723 2.311 1 98.75 100 CYS A O 1
ATOM 788 N N . ALA A 1 101 ? -1.565 7.426 1.819 1 98.88 101 ALA A N 1
ATOM 789 C CA . ALA A 1 101 ? -2.566 7.137 2.844 1 98.88 101 ALA A CA 1
ATOM 790 C C . ALA A 1 101 ? -3.977 7.203 2.264 1 98.88 101 ALA A C 1
ATOM 792 O O . ALA A 1 101 ? -4.281 8.078 1.447 1 98.88 101 ALA A O 1
ATOM 793 N N . TRP A 1 102 ? -4.785 6.203 2.697 1 98.81 102 TRP A N 1
ATOM 794 C CA . TRP A 1 102 ? -6.141 6.152 2.158 1 98.81 102 TRP A CA 1
ATOM 795 C C . TRP A 1 102 ? -7.066 5.387 3.094 1 98.81 102 TRP A C 1
ATOM 797 O O . TRP A 1 102 ? -6.609 4.641 3.963 1 98.81 102 TRP A O 1
ATOM 807 N N . LYS A 1 103 ? -8.344 5.652 2.877 1 98.19 103 LYS A N 1
ATOM 808 C CA . LYS A 1 103 ? -9.367 4.906 3.602 1 98.19 103 LYS A CA 1
ATOM 809 C C . LYS A 1 103 ? -10.078 3.916 2.686 1 98.19 103 LYS A C 1
ATOM 811 O O . LYS A 1 103 ? -10.195 4.148 1.481 1 98.19 103 LYS A O 1
ATOM 816 N N . ILE A 1 104 ? -10.562 2.793 3.258 1 96.25 104 ILE A N 1
ATOM 817 C CA . ILE A 1 104 ? -11.352 1.832 2.498 1 96.25 104 ILE A CA 1
ATOM 818 C C . ILE A 1 104 ? -12.797 1.83 3.01 1 96.25 104 ILE A C 1
ATOM 820 O O . ILE A 1 104 ? -13.055 2.234 4.145 1 96.25 104 ILE A O 1
ATOM 824 N N . MET B 1 1 ? 55.906 -1.207 -22.672 1 31.27 1 MET B N 1
ATOM 825 C CA . MET B 1 1 ? 54.688 -1.951 -23.047 1 31.27 1 MET B CA 1
ATOM 826 C C . MET B 1 1 ? 53.75 -2.082 -21.844 1 31.27 1 MET B C 1
ATOM 828 O O . MET B 1 1 ? 53.906 -2.994 -21.031 1 31.27 1 MET B O 1
ATOM 832 N N . GLU B 1 2 ? 53.344 -1.039 -21.031 1 34.19 2 GLU B N 1
ATOM 833 C CA . GLU B 1 2 ? 52.656 -0.845 -19.766 1 34.19 2 GLU B CA 1
ATOM 834 C C . GLU B 1 2 ? 51.25 -1.438 -19.797 1 34.19 2 GLU B C 1
ATOM 836 O O . GLU B 1 2 ? 50.438 -1.101 -20.672 1 34.19 2 GLU B O 1
ATOM 841 N N . GLU B 1 3 ? 50.969 -2.758 -19.297 1 33.94 3 GLU B N 1
ATOM 842 C CA . GLU B 1 3 ? 49.781 -3.592 -19.188 1 33.94 3 GLU B CA 1
ATOM 843 C C . GLU B 1 3 ? 48.656 -2.848 -18.469 1 33.94 3 GLU B C 1
ATOM 845 O O . GLU B 1 3 ? 48.844 -2.398 -17.328 1 33.94 3 GLU B O 1
ATOM 850 N N . PHE B 1 4 ? 47.812 -2.043 -19.078 1 35.22 4 PHE B N 1
ATOM 851 C CA . PHE B 1 4 ? 46.531 -1.482 -18.688 1 35.22 4 PHE B CA 1
ATOM 852 C C . PHE B 1 4 ? 45.656 -2.549 -18.031 1 35.22 4 PHE B C 1
ATOM 854 O O . PHE B 1 4 ? 45.281 -3.518 -18.688 1 35.22 4 PHE B O 1
ATOM 861 N N . ALA B 1 5 ? 45.875 -3.014 -16.75 1 35.16 5 ALA B N 1
ATOM 862 C CA . ALA B 1 5 ? 45.062 -3.928 -15.938 1 35.16 5 ALA B CA 1
ATOM 863 C C . ALA B 1 5 ? 43.594 -3.566 -16 1 35.16 5 ALA B C 1
ATOM 865 O O . ALA B 1 5 ? 43.219 -2.418 -15.758 1 35.16 5 ALA B O 1
ATOM 866 N N . ASP B 1 6 ? 42.781 -4.184 -16.828 1 36.56 6 ASP B N 1
ATOM 867 C CA . ASP B 1 6 ? 41.312 -4.277 -16.875 1 36.56 6 ASP B CA 1
ATOM 868 C C . ASP B 1 6 ? 40.75 -4.449 -15.477 1 36.56 6 ASP B C 1
ATOM 870 O O . ASP B 1 6 ? 41.062 -5.406 -14.781 1 36.56 6 ASP B O 1
ATOM 874 N N . THR B 1 7 ? 40.719 -3.492 -14.664 1 39.06 7 THR B N 1
ATOM 875 C CA . THR B 1 7 ? 39.938 -3.541 -13.438 1 39.06 7 THR B CA 1
ATOM 876 C C . THR B 1 7 ? 38.594 -4.242 -13.68 1 39.06 7 THR B C 1
ATOM 878 O O . THR B 1 7 ? 37.75 -3.736 -14.414 1 39.06 7 THR B O 1
ATOM 881 N N . LYS B 1 8 ? 38.562 -5.566 -13.781 1 35.78 8 LYS B N 1
ATOM 882 C CA . LYS B 1 8 ? 37.344 -6.391 -13.648 1 35.78 8 LYS B CA 1
ATOM 883 C C . LYS B 1 8 ? 36.469 -5.895 -12.516 1 35.78 8 LYS B C 1
ATOM 885 O O . LYS B 1 8 ? 36.875 -5.895 -11.352 1 35.78 8 LYS B O 1
ATOM 890 N N . GLU B 1 9 ? 35.844 -4.805 -12.656 1 35.5 9 GLU B N 1
ATOM 891 C CA . GLU B 1 9 ? 34.656 -4.605 -11.797 1 35.5 9 GLU B CA 1
ATOM 892 C C . GLU B 1 9 ? 33.938 -5.926 -11.523 1 35.5 9 GLU B C 1
ATOM 894 O O . GLU B 1 9 ? 33.531 -6.621 -12.453 1 35.5 9 GLU B O 1
ATOM 899 N N . ASP B 1 10 ? 34.406 -6.699 -10.617 1 34.62 10 ASP B N 1
ATOM 900 C CA . ASP B 1 10 ? 33.625 -7.797 -10.039 1 34.62 10 ASP B CA 1
ATOM 901 C C . ASP B 1 10 ? 32.156 -7.461 -9.984 1 34.62 10 ASP B C 1
ATOM 903 O O . ASP B 1 10 ? 31.734 -6.57 -9.242 1 34.62 10 ASP B O 1
ATOM 907 N N . GLU B 1 11 ? 31.5 -7.355 -11.133 1 36.81 11 GLU B N 1
ATOM 908 C CA . GLU B 1 11 ? 30.047 -7.508 -11.094 1 36.81 11 GLU B CA 1
ATOM 909 C C . GLU B 1 11 ? 29.625 -8.578 -10.086 1 36.81 11 GLU B C 1
ATOM 911 O O . GLU B 1 11 ? 29.906 -9.758 -10.289 1 36.81 11 GLU B O 1
ATOM 916 N N . ASN B 1 12 ? 30.031 -8.5 -8.867 1 40.28 12 ASN B N 1
ATOM 917 C CA . ASN B 1 12 ? 29.391 -9.398 -7.91 1 40.28 12 ASN B CA 1
ATOM 918 C C . ASN B 1 12 ? 28 -9.82 -8.383 1 40.28 12 ASN B C 1
ATOM 920 O O . ASN B 1 12 ? 27.078 -9 -8.406 1 40.28 12 ASN B O 1
ATOM 924 N N . LYS B 1 13 ? 27.953 -10.625 -9.312 1 38.72 13 LYS B N 1
ATOM 925 C CA . LYS B 1 13 ? 26.688 -11.297 -9.609 1 38.72 13 LYS B CA 1
ATOM 926 C C . LYS B 1 13 ? 25.922 -11.625 -8.328 1 38.72 13 LYS B C 1
ATOM 928 O O . LYS B 1 13 ? 26.281 -12.562 -7.613 1 38.72 13 LYS B O 1
ATOM 933 N N . LYS B 1 14 ? 25.656 -10.602 -7.457 1 44.53 14 LYS B N 1
ATOM 934 C CA . LYS B 1 14 ? 24.672 -10.953 -6.441 1 44.53 14 LYS B CA 1
ATOM 935 C C . LYS B 1 14 ? 23.703 -12 -6.965 1 44.53 14 LYS B C 1
ATOM 937 O O . LYS B 1 14 ? 23.109 -11.828 -8.031 1 44.53 14 LYS B O 1
ATOM 942 N N . ILE B 1 15 ? 23.953 -13.281 -6.82 1 45.5 15 ILE B N 1
ATOM 943 C CA . ILE B 1 15 ? 22.969 -14.32 -7.105 1 45.5 15 ILE B CA 1
ATOM 944 C C . ILE B 1 15 ? 21.578 -13.82 -6.73 1 45.5 15 ILE B C 1
ATOM 946 O O . ILE B 1 15 ? 21.281 -13.594 -5.555 1 45.5 15 ILE B O 1
ATOM 950 N N . VAL B 1 16 ? 21.016 -12.898 -7.445 1 53.09 16 VAL B N 1
ATOM 951 C CA . VAL B 1 16 ? 19.594 -12.578 -7.277 1 53.09 16 VAL B CA 1
ATOM 952 C C . VAL B 1 16 ? 18.781 -13.867 -7.199 1 53.09 16 VAL B C 1
ATOM 954 O O . VAL B 1 16 ? 18.734 -14.641 -8.156 1 53.09 16 VAL B O 1
ATOM 957 N N . HIS B 1 17 ? 18.891 -14.484 -6.016 1 60.34 17 HIS B N 1
ATOM 958 C CA . HIS B 1 17 ? 17.984 -15.625 -5.848 1 60.34 17 HIS B CA 1
ATOM 959 C C . HIS B 1 17 ? 16.594 -15.312 -6.395 1 60.34 17 HIS B C 1
ATOM 961 O O . HIS B 1 17 ? 15.961 -14.352 -5.961 1 60.34 17 HIS B O 1
ATOM 967 N N . THR B 1 18 ? 16.266 -15.844 -7.594 1 76.19 18 THR B N 1
ATOM 968 C CA . THR B 1 18 ? 15.07 -15.648 -8.398 1 76.19 18 THR B CA 1
ATOM 969 C C . THR B 1 18 ? 13.906 -16.469 -7.848 1 76.19 18 THR B C 1
ATOM 971 O O . THR B 1 18 ? 12.992 -16.844 -8.586 1 76.19 18 THR B O 1
ATOM 974 N N . TYR B 1 19 ? 14.062 -16.766 -6.402 1 88.19 19 TYR B N 1
ATOM 975 C CA . TYR B 1 19 ? 12.922 -17.516 -5.867 1 88.19 19 TYR B CA 1
ATOM 976 C C . TYR B 1 19 ? 12.055 -16.609 -4.98 1 88.19 19 TYR B C 1
ATOM 978 O O . TYR B 1 19 ? 12.578 -15.773 -4.246 1 88.19 19 TYR B O 1
ATOM 986 N N . PRO B 1 20 ? 10.773 -16.891 -5.094 1 95 20 PRO B N 1
ATOM 987 C CA . PRO B 1 20 ? 9.883 -16.141 -4.203 1 95 20 PRO B CA 1
ATOM 988 C C . PRO B 1 20 ? 10.047 -16.531 -2.738 1 95 20 PRO B C 1
ATOM 990 O O . PRO B 1 20 ? 10.219 -17.719 -2.428 1 95 20 PRO B O 1
ATOM 993 N N . LEU B 1 21 ? 10.172 -15.594 -1.862 1 96.25 21 LEU B N 1
ATOM 994 C CA . LEU B 1 21 ? 10.195 -15.789 -0.417 1 96.25 21 LEU B CA 1
ATOM 995 C C . LEU B 1 21 ? 8.938 -15.219 0.229 1 96.25 21 LEU B C 1
ATOM 997 O O . LEU B 1 21 ? 8.82 -14 0.396 1 96.25 21 LEU B O 1
ATOM 1001 N N . VAL B 1 22 ? 8.07 -16.156 0.636 1 97.5 22 VAL B N 1
ATOM 1002 C CA . VAL B 1 22 ? 6.816 -15.727 1.238 1 97.5 22 VAL B CA 1
ATOM 1003 C C . VAL B 1 22 ? 7.031 -15.422 2.719 1 97.5 22 VAL B C 1
ATOM 1005 O O . VAL B 1 22 ? 7.434 -16.297 3.488 1 97.5 22 VAL B O 1
ATOM 1008 N N . GLN B 1 23 ? 6.785 -14.164 3 1 97.56 23 GLN B N 1
ATOM 1009 C CA . GLN B 1 23 ? 6.953 -13.742 4.387 1 97.56 23 GLN B CA 1
ATOM 1010 C C . GLN B 1 23 ? 5.656 -13.891 5.172 1 97.56 23 GLN B C 1
ATOM 1012 O O . GLN B 1 23 ? 5.672 -14.273 6.344 1 97.56 23 GLN B O 1
ATOM 1017 N N . ALA B 1 24 ? 4.543 -13.516 4.625 1 97.94 24 ALA B N 1
ATOM 1018 C CA . ALA B 1 24 ? 3.221 -13.633 5.234 1 97.94 24 ALA B CA 1
ATOM 1019 C C . ALA B 1 24 ? 2.158 -13.945 4.184 1 97.94 24 ALA B C 1
ATOM 1021 O O . ALA B 1 24 ? 2.168 -13.375 3.092 1 97.94 24 ALA B O 1
ATOM 1022 N N . CYS B 1 25 ? 1.306 -14.953 4.516 1 98.69 25 CYS B N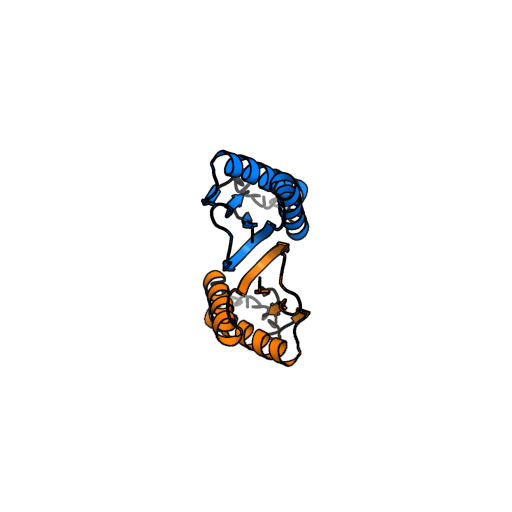 1
ATOM 1023 C CA . CYS B 1 25 ? 0.213 -15.344 3.633 1 98.69 25 CYS B CA 1
ATOM 1024 C C . CYS B 1 25 ? -0.881 -16.078 4.402 1 98.69 25 CYS B C 1
ATOM 1026 O O . CYS B 1 25 ? -0.597 -17 5.168 1 98.69 25 CYS B O 1
ATOM 1028 N N . ASP B 1 26 ? -2.152 -15.633 4.223 1 98.75 26 ASP B N 1
ATOM 1029 C CA . ASP B 1 26 ? -3.254 -16.375 4.832 1 98.75 26 ASP B CA 1
ATOM 1030 C C . ASP B 1 26 ? -4.168 -16.984 3.77 1 98.75 26 ASP B C 1
ATOM 1032 O O . ASP B 1 26 ? -5.309 -17.344 4.059 1 98.75 26 ASP B O 1
ATOM 1036 N N . MET B 1 27 ? -3.664 -17.094 2.525 1 98.5 27 MET B N 1
ATOM 1037 C CA . MET B 1 27 ? -4.418 -17.641 1.401 1 98.5 27 MET B CA 1
ATOM 1038 C C . MET B 1 27 ? -4.434 -19.156 1.449 1 98.5 27 MET B C 1
ATOM 1040 O O . MET B 1 27 ? -3.586 -19.781 2.1 1 98.5 27 MET B O 1
ATOM 1044 N N . SER B 1 28 ? -5.43 -19.75 0.747 1 98.5 28 SER B N 1
ATOM 1045 C CA . SER B 1 28 ? -5.363 -21.188 0.492 1 98.5 28 SER B CA 1
ATOM 1046 C C . SER B 1 28 ? -4.148 -21.531 -0.355 1 98.5 28 SER B C 1
ATOM 1048 O O . SER B 1 28 ? -3.6 -20.688 -1.053 1 98.5 28 SER B O 1
ATOM 1050 N N . GLU B 1 29 ? -3.771 -22.828 -0.356 1 98.12 29 GLU B N 1
ATOM 1051 C CA . GLU B 1 29 ? -2.605 -23.281 -1.109 1 98.12 29 GLU B CA 1
ATOM 1052 C C . GLU B 1 29 ? -2.779 -23.031 -2.604 1 98.12 29 GLU B C 1
ATOM 1054 O O . GLU B 1 29 ? -1.835 -22.625 -3.283 1 98.12 29 GLU B O 1
ATOM 1059 N N . GLU B 1 30 ? -3.869 -23.297 -3.045 1 98.19 30 GLU B N 1
ATOM 1060 C CA . GLU B 1 30 ? -4.129 -23.094 -4.469 1 98.19 30 GLU B CA 1
ATOM 1061 C C . GLU B 1 30 ? -4.031 -21.625 -4.855 1 98.19 30 GLU B C 1
ATOM 1063 O O . GLU B 1 30 ? -3.367 -21.281 -5.832 1 98.19 30 GLU B O 1
ATOM 1068 N N . MET B 1 31 ? -4.715 -20.734 -4.105 1 98.5 31 MET B N 1
ATOM 1069 C CA . MET B 1 31 ? -4.672 -19.297 -4.375 1 98.5 31 MET B CA 1
ATOM 1070 C C . MET B 1 31 ? -3.256 -18.766 -4.207 1 98.5 31 MET B C 1
ATOM 1072 O O . MET B 1 31 ? -2.807 -17.922 -5 1 98.5 31 MET B O 1
ATOM 1076 N N . LYS B 1 32 ? -2.592 -19.234 -3.234 1 98.62 32 LYS B N 1
ATOM 1077 C CA . LYS B 1 32 ? -1.207 -18.844 -2.977 1 98.62 32 LYS B CA 1
ATOM 1078 C C . LYS B 1 32 ? -0.321 -19.141 -4.184 1 98.62 32 LYS B C 1
ATOM 1080 O O . LYS B 1 32 ? 0.421 -18.281 -4.645 1 98.62 32 LYS B O 1
ATOM 1085 N N . ALA B 1 33 ? -0.406 -20.281 -4.684 1 98.5 33 ALA B N 1
ATOM 1086 C CA . ALA B 1 33 ? 0.409 -20.703 -5.82 1 98.5 33 ALA B CA 1
ATOM 1087 C C . ALA B 1 33 ? 0.133 -19.828 -7.039 1 98.5 33 ALA B C 1
ATOM 1089 O O . ALA B 1 33 ? 1.064 -19.375 -7.711 1 98.5 33 ALA B O 1
ATOM 1090 N N . GLU B 1 34 ? -1.104 -19.594 -7.273 1 98.5 34 GLU B N 1
ATOM 1091 C CA . GLU B 1 34 ? -1.48 -18.766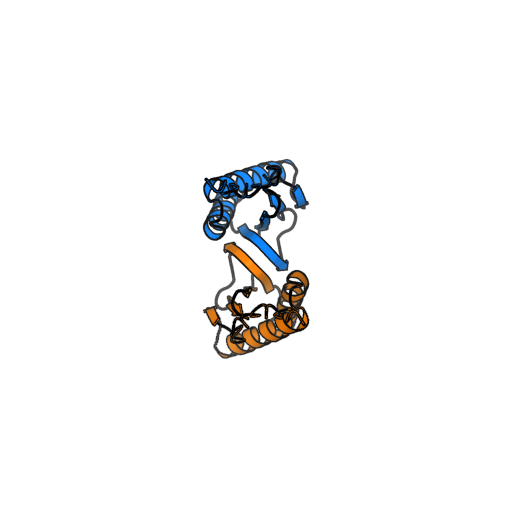 -8.414 1 98.5 34 GLU B CA 1
ATOM 1092 C C . GLU B 1 34 ? -1.033 -17.328 -8.227 1 98.5 34 GLU B C 1
ATOM 1094 O O . GLU B 1 34 ? -0.561 -16.688 -9.164 1 98.5 34 GLU B O 1
ATOM 1099 N N . THR B 1 35 ? -1.179 -16.797 -7.012 1 98.81 35 THR B N 1
ATOM 1100 C CA . THR B 1 35 ? -0.781 -15.422 -6.711 1 98.81 35 THR B CA 1
ATOM 1101 C C . THR B 1 35 ? 0.727 -15.25 -6.875 1 98.81 35 THR B C 1
ATOM 1103 O O . THR B 1 35 ? 1.184 -14.258 -7.449 1 98.81 35 THR B O 1
ATOM 1106 N N . VAL B 1 36 ? 1.457 -16.219 -6.438 1 98.5 36 VAL B N 1
ATOM 1107 C CA . VAL B 1 36 ? 2.908 -16.188 -6.594 1 98.5 36 VAL B CA 1
ATOM 1108 C C . VAL B 1 36 ? 3.271 -16.141 -8.078 1 98.5 36 VAL B C 1
ATOM 1110 O O . VAL B 1 36 ? 4.129 -15.359 -8.484 1 98.5 36 VAL B O 1
ATOM 1113 N N . GLU B 1 37 ? 2.617 -16.938 -8.812 1 98.25 37 GLU B N 1
ATOM 1114 C CA . GLU B 1 37 ? 2.885 -16.953 -10.25 1 98.25 37 GLU B CA 1
ATOM 1115 C C . GLU B 1 37 ? 2.561 -15.609 -10.891 1 98.25 37 GLU B C 1
ATOM 1117 O O . GLU B 1 37 ? 3.299 -15.133 -11.758 1 98.25 37 GLU B O 1
ATOM 1122 N N . VAL B 1 38 ? 1.44 -15.031 -10.57 1 98.5 38 VAL B N 1
ATOM 1123 C CA . VAL B 1 38 ? 1.03 -13.727 -11.078 1 98.5 38 VAL B CA 1
ATOM 1124 C C . VAL B 1 38 ? 2.104 -12.688 -10.758 1 98.5 38 VAL B C 1
ATOM 1126 O O . VAL B 1 38 ? 2.506 -11.914 -11.633 1 98.5 38 VAL B O 1
ATOM 1129 N N . ILE B 1 39 ? 2.613 -12.695 -9.508 1 98.44 39 ILE B N 1
ATOM 1130 C CA . ILE B 1 39 ? 3.588 -11.719 -9.039 1 98.44 39 ILE B CA 1
ATOM 1131 C C . ILE B 1 39 ? 4.898 -11.891 -9.797 1 98.44 39 ILE B C 1
ATOM 1133 O O . ILE B 1 39 ? 5.484 -10.914 -10.273 1 98.44 39 ILE B O 1
ATOM 1137 N N . ILE B 1 40 ? 5.289 -13.109 -9.969 1 97 40 ILE B N 1
ATOM 1138 C CA . ILE B 1 40 ? 6.539 -13.398 -10.664 1 97 40 ILE B CA 1
ATOM 1139 C C . ILE B 1 40 ? 6.449 -12.914 -12.109 1 97 40 ILE B C 1
ATOM 1141 O O . ILE B 1 40 ? 7.352 -12.234 -12.602 1 97 40 ILE B O 1
ATOM 1145 N N . THR B 1 41 ? 5.352 -13.227 -12.742 1 97.19 41 THR B N 1
ATOM 1146 C CA . THR B 1 41 ? 5.141 -12.836 -14.125 1 97.19 41 THR B CA 1
ATOM 1147 C C . THR B 1 41 ? 5.18 -11.312 -14.273 1 97.19 41 THR B C 1
ATOM 1149 O O . THR B 1 41 ? 5.844 -10.789 -15.164 1 97.19 41 THR B O 1
ATOM 1152 N N . ALA B 1 42 ? 4.516 -10.562 -13.391 1 97.62 42 ALA B N 1
ATOM 1153 C CA . ALA B 1 42 ? 4.469 -9.102 -13.438 1 97.62 42 ALA B CA 1
ATOM 1154 C C . ALA B 1 42 ? 5.855 -8.508 -13.203 1 97.62 42 ALA B C 1
ATOM 1156 O O . ALA B 1 42 ? 6.281 -7.609 -13.938 1 97.62 42 ALA B O 1
ATOM 1157 N N . CYS B 1 43 ? 6.574 -9.016 -12.227 1 95.94 43 CYS B N 1
ATOM 1158 C CA . CYS B 1 43 ? 7.871 -8.461 -11.852 1 95.94 43 CYS B CA 1
ATOM 1159 C C . CYS B 1 43 ? 8.914 -8.734 -12.93 1 95.94 43 CYS B C 1
ATOM 1161 O O . CYS B 1 43 ? 9.812 -7.918 -13.148 1 95.94 43 CYS B O 1
ATOM 1163 N N . GLU B 1 44 ? 8.82 -9.828 -13.547 1 94.94 44 GLU B N 1
ATOM 1164 C CA . GLU B 1 44 ? 9.75 -10.156 -14.625 1 94.94 44 GLU B CA 1
ATOM 1165 C C . GLU B 1 44 ? 9.461 -9.32 -15.867 1 94.94 44 GLU B C 1
ATOM 1167 O O . GLU B 1 44 ? 10.383 -8.898 -16.578 1 94.94 44 GLU B O 1
ATOM 1172 N N . LYS B 1 45 ? 8.25 -9.047 -16.109 1 96.25 45 LYS B N 1
ATOM 1173 C CA . LYS B 1 45 ? 7.844 -8.32 -17.312 1 96.25 45 LYS B CA 1
ATOM 1174 C C . LYS B 1 45 ? 8.258 -6.855 -17.234 1 96.25 45 LYS B C 1
ATOM 1176 O O . LYS B 1 45 ? 8.664 -6.266 -18.234 1 96.25 45 LYS B O 1
ATOM 1181 N N . PHE B 1 46 ? 8.242 -6.203 -16 1 94.69 46 PHE B N 1
ATOM 1182 C CA . PHE B 1 46 ? 8.359 -4.75 -15.938 1 94.69 46 PHE B CA 1
ATOM 1183 C C . PHE B 1 46 ? 9.633 -4.344 -15.203 1 94.69 46 PHE B C 1
ATOM 1185 O O . PHE B 1 46 ? 9.961 -3.158 -15.125 1 94.69 46 PHE B O 1
ATOM 1192 N N . GLY B 1 47 ? 10.281 -5.27 -14.703 1 88.69 47 GLY B N 1
ATOM 1193 C CA . GLY B 1 47 ? 11.555 -4.973 -14.078 1 88.69 47 GLY B CA 1
ATOM 1194 C C . GLY B 1 47 ? 11.445 -3.996 -12.922 1 88.69 47 GLY B C 1
ATOM 1195 O O . GLY B 1 47 ? 10.781 -4.285 -11.922 1 88.69 47 GLY B O 1
ATOM 1196 N N . THR B 1 48 ? 12 -2.764 -13.211 1 91.5 48 THR B N 1
ATOM 1197 C CA . THR B 1 48 ? 12.062 -1.784 -12.133 1 91.5 48 THR B CA 1
ATOM 1198 C C . THR B 1 48 ? 10.906 -0.795 -12.227 1 91.5 48 THR B C 1
ATOM 1200 O O . THR B 1 48 ? 10.867 0.19 -11.484 1 91.5 48 THR B O 1
ATOM 1203 N N . ASP B 1 49 ? 10.07 -0.953 -13.203 1 96.88 49 ASP B N 1
ATOM 1204 C CA . ASP B 1 49 ? 8.844 -0.163 -13.227 1 96.88 49 ASP B CA 1
ATOM 1205 C C . ASP B 1 49 ? 7.824 -0.703 -12.227 1 96.88 49 ASP B C 1
ATOM 1207 O O . ASP B 1 49 ? 6.91 -1.438 -12.602 1 96.88 49 ASP B O 1
ATOM 1211 N N . TYR B 1 50 ? 7.926 -0.315 -11.008 1 97.38 50 TYR B N 1
ATOM 1212 C CA . TYR B 1 50 ? 7.164 -0.871 -9.898 1 97.38 50 TYR B CA 1
ATOM 1213 C C . TYR B 1 50 ? 5.684 -0.523 -10.016 1 97.38 50 TYR B C 1
ATOM 1215 O O . TYR B 1 50 ? 4.82 -1.298 -9.602 1 97.38 50 TYR B O 1
ATOM 1223 N N . PHE B 1 51 ? 5.426 0.614 -10.648 1 97.31 51 PHE B N 1
ATOM 1224 C CA . PHE B 1 51 ? 4.039 1.008 -10.852 1 97.31 51 PHE B CA 1
ATOM 1225 C C . PHE B 1 51 ? 3.346 0.062 -11.828 1 97.31 51 PHE B C 1
ATOM 1227 O O . PHE B 1 51 ? 2.244 -0.421 -11.555 1 97.31 51 PHE B O 1
ATOM 1234 N N . ALA B 1 52 ? 4.004 -0.276 -12.828 1 98.31 52 ALA B N 1
ATOM 1235 C CA . ALA B 1 52 ? 3.432 -1.17 -13.828 1 98.31 52 ALA B CA 1
ATOM 1236 C C . ALA B 1 52 ? 3.283 -2.586 -13.281 1 98.31 52 ALA B C 1
ATOM 1238 O O . ALA B 1 52 ? 2.295 -3.268 -13.562 1 98.31 52 ALA B O 1
ATOM 1239 N N . ALA B 1 53 ? 4.242 -2.998 -12.5 1 98.31 53 ALA B N 1
ATOM 1240 C CA . ALA B 1 53 ? 4.156 -4.316 -11.883 1 98.31 53 ALA B CA 1
ATOM 1241 C C . ALA B 1 53 ? 2.963 -4.402 -10.93 1 98.31 53 ALA B C 1
ATOM 1243 O O . ALA B 1 53 ? 2.174 -5.348 -11 1 98.31 53 ALA B O 1
ATOM 1244 N N . ALA B 1 54 ? 2.824 -3.371 -10.125 1 98.75 54 ALA B N 1
ATOM 1245 C CA . ALA B 1 54 ? 1.716 -3.35 -9.172 1 98.75 54 ALA B CA 1
ATOM 1246 C C . ALA B 1 54 ? 0.373 -3.32 -9.898 1 98.75 54 ALA B C 1
ATOM 1248 O O . ALA B 1 54 ? -0.567 -4.016 -9.508 1 98.75 54 ALA B O 1
ATOM 1249 N N . LYS B 1 55 ? 0.315 -2.572 -10.93 1 98.69 55 LYS B N 1
ATOM 1250 C CA . LYS B 1 55 ? -0.903 -2.494 -11.734 1 98.69 55 LYS B CA 1
ATOM 1251 C C . LYS B 1 55 ? -1.264 -3.855 -12.32 1 98.69 55 LYS B C 1
ATOM 1253 O O . LYS B 1 55 ? -2.42 -4.277 -12.258 1 98.69 55 LYS B O 1
ATOM 1258 N N . THR B 1 56 ? -0.312 -4.52 -12.812 1 98.69 56 THR B N 1
ATOM 1259 C CA . THR B 1 56 ? -0.527 -5.82 -13.43 1 98.69 56 THR B CA 1
ATOM 1260 C C . THR B 1 56 ? -0.972 -6.848 -12.391 1 98.69 56 THR B C 1
ATOM 1262 O O . THR B 1 56 ? -1.895 -7.629 -12.641 1 98.69 56 THR B O 1
ATOM 1265 N N . VAL B 1 57 ? -0.322 -6.852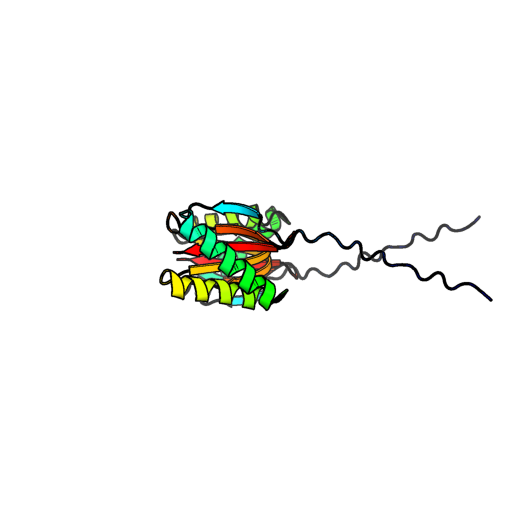 -11.219 1 98.81 57 VAL B N 1
ATOM 1266 C CA . VAL B 1 57 ? -0.7 -7.766 -10.148 1 98.81 57 VAL B CA 1
ATOM 1267 C C . VAL B 1 57 ? -2.16 -7.535 -9.766 1 98.81 57 VAL B C 1
ATOM 1269 O O . VAL B 1 57 ? -2.947 -8.484 -9.695 1 98.81 57 VAL B O 1
ATOM 1272 N N . LYS B 1 58 ? -2.494 -6.309 -9.594 1 98.81 58 LYS B N 1
ATOM 1273 C CA . LYS B 1 58 ? -3.865 -5.961 -9.234 1 98.81 58 LYS B CA 1
ATOM 1274 C C . LYS B 1 58 ? -4.852 -6.441 -10.297 1 98.81 58 LYS B C 1
ATOM 1276 O O . LYS B 1 58 ? -5.832 -7.113 -9.977 1 98.81 58 LYS B O 1
ATOM 1281 N N . GLN B 1 59 ? -4.59 -6.117 -11.484 1 98.69 59 GLN B N 1
ATOM 1282 C CA . GLN B 1 59 ? -5.508 -6.41 -12.578 1 98.69 59 GLN B CA 1
ATOM 1283 C C . GLN B 1 59 ? -5.676 -7.914 -12.773 1 98.69 59 GLN B C 1
ATOM 1285 O O . GLN B 1 59 ? -6.789 -8.398 -12.977 1 98.69 59 GLN B O 1
ATOM 1290 N N . MET B 1 60 ? -4.664 -8.664 -12.695 1 98.75 60 MET B N 1
ATOM 1291 C CA . MET B 1 60 ? -4.727 -10.109 -12.898 1 98.75 60 MET B CA 1
ATOM 1292 C C . MET B 1 60 ? -5.473 -10.789 -11.758 1 98.75 60 MET B C 1
ATOM 1294 O O . MET B 1 60 ? -6.258 -11.711 -11.992 1 98.75 60 MET B O 1
ATOM 1298 N N . LEU B 1 61 ? -5.281 -10.328 -10.555 1 98.69 61 LEU B N 1
ATOM 1299 C CA . LEU B 1 61 ? -6 -10.922 -9.43 1 98.69 61 LEU B CA 1
ATOM 1300 C C . LEU B 1 61 ? -7.465 -10.5 -9.438 1 98.69 61 LEU B C 1
ATOM 1302 O O . LEU B 1 61 ? -8.344 -11.289 -9.07 1 98.69 61 LEU B O 1
ATOM 1306 N N . ASP B 1 62 ? -7.711 -9.281 -9.867 1 98.62 62 ASP B N 1
ATOM 1307 C CA . ASP B 1 62 ? -9.094 -8.867 -10.055 1 98.62 62 ASP B CA 1
ATOM 1308 C C . ASP B 1 62 ? -9.805 -9.781 -11.055 1 98.62 62 ASP B C 1
ATOM 1310 O O . ASP B 1 62 ? -10.961 -10.156 -10.852 1 98.62 62 ASP B O 1
ATOM 1314 N N . LYS B 1 63 ? -9.133 -10.086 -12.078 1 98.56 63 LYS B N 1
ATOM 1315 C CA . LYS B 1 63 ? -9.695 -10.93 -13.125 1 98.56 63 LYS B CA 1
ATOM 1316 C C . LYS B 1 63 ? -9.906 -12.359 -12.625 1 98.56 63 LYS B C 1
ATOM 1318 O O . LYS B 1 63 ? -10.938 -12.969 -12.891 1 98.56 63 LYS B O 1
ATOM 1323 N N . LYS B 1 64 ? -9.031 -12.859 -11.875 1 98.19 64 LYS B N 1
ATOM 1324 C CA . LYS B 1 64 ? -9.031 -14.258 -11.469 1 98.19 64 LYS B CA 1
ATOM 1325 C C . LYS B 1 64 ? -9.961 -14.492 -10.281 1 98.19 64 LYS B C 1
ATOM 1327 O O . LYS B 1 64 ? -10.641 -15.516 -10.211 1 98.19 64 LYS B O 1
ATOM 1332 N N . TYR B 1 65 ? -9.984 -13.539 -9.359 1 97.94 65 TYR B N 1
ATOM 1333 C CA . TYR B 1 65 ? -10.664 -13.812 -8.094 1 97.94 65 TYR B CA 1
ATOM 1334 C C . TYR B 1 65 ? -11.711 -12.75 -7.793 1 97.94 65 TYR B C 1
ATOM 1336 O O . TYR B 1 65 ? -12.266 -12.711 -6.691 1 97.94 65 TYR B O 1
ATOM 1344 N N . GLY B 1 66 ? -12.008 -11.836 -8.734 1 98 66 GLY B N 1
ATOM 1345 C CA . GLY B 1 66 ? -13.016 -10.812 -8.555 1 98 66 GLY B CA 1
ATOM 1346 C C . GLY B 1 66 ? -12.484 -9.562 -7.867 1 98 66 GLY B C 1
ATOM 1347 O O . GLY B 1 66 ? -11.586 -9.648 -7.027 1 98 66 GLY B O 1
ATOM 1348 N N . PRO B 1 67 ? -12.977 -8.406 -8.156 1 96.88 67 PRO B N 1
ATOM 1349 C CA . PRO B 1 67 ? -12.555 -7.148 -7.523 1 96.88 67 PRO B CA 1
ATOM 1350 C C . PRO B 1 67 ? -12.984 -7.051 -6.062 1 96.88 67 PRO B C 1
ATOM 1352 O O . PRO B 1 67 ? -13.914 -7.742 -5.641 1 96.88 67 PRO B O 1
ATOM 1355 N N . GLN B 1 68 ? -12.195 -6.172 -5.246 1 97.06 68 GLN B N 1
ATOM 1356 C CA . GLN B 1 68 ? -11.125 -5.234 -5.57 1 97.06 68 GLN B CA 1
ATOM 1357 C C . GLN B 1 68 ? -9.812 -5.637 -4.898 1 97.06 68 GLN B C 1
ATOM 1359 O O . GLN B 1 68 ? -9.727 -5.664 -3.67 1 97.06 68 GLN B O 1
ATOM 1364 N N . TRP B 1 69 ? -8.828 -5.961 -5.648 1 98.62 69 TRP B N 1
ATOM 1365 C CA . TRP B 1 69 ? -7.488 -6.25 -5.156 1 98.62 69 TRP B CA 1
ATOM 1366 C C . TRP B 1 69 ? -6.625 -4.996 -5.16 1 98.62 69 TRP B C 1
ATOM 1368 O O . TRP B 1 69 ? -6.941 -4.02 -5.844 1 98.62 69 TRP B O 1
ATOM 1378 N N . ASN B 1 70 ? -5.535 -4.957 -4.34 1 98.81 70 ASN B N 1
ATOM 1379 C CA . ASN B 1 70 ? -4.516 -3.922 -4.219 1 98.81 70 ASN B CA 1
ATOM 1380 C C . ASN B 1 70 ? -3.109 -4.516 -4.199 1 98.81 70 ASN B C 1
ATOM 1382 O O . ASN 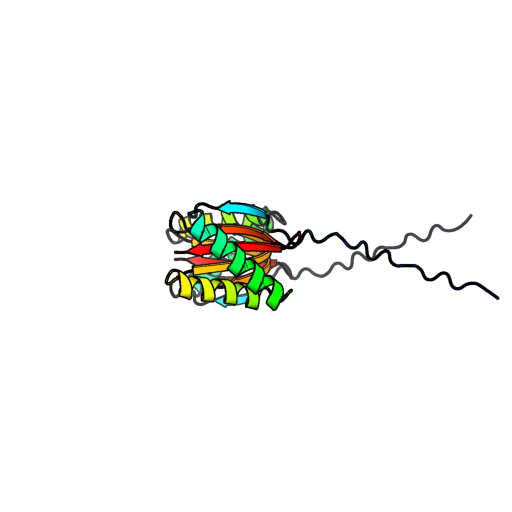B 1 70 ? -2.932 -5.688 -3.859 1 98.81 70 ASN B O 1
ATOM 1386 N N . ALA B 1 71 ? -2.189 -3.738 -4.57 1 98.88 71 ALA B N 1
ATOM 1387 C CA . ALA B 1 71 ? -0.824 -4.258 -4.59 1 98.88 71 ALA B CA 1
ATOM 1388 C C . ALA B 1 71 ? 0.194 -3.137 -4.398 1 98.88 71 ALA B C 1
ATOM 1390 O O . ALA B 1 71 ? 0.015 -2.033 -4.914 1 98.88 71 ALA B O 1
ATOM 1391 N N . VAL B 1 72 ? 1.215 -3.436 -3.686 1 98.75 72 VAL B N 1
ATOM 1392 C CA . VAL B 1 72 ? 2.422 -2.619 -3.609 1 98.75 72 VAL B CA 1
ATOM 1393 C C . VAL B 1 72 ? 3.627 -3.436 -4.066 1 98.75 72 VAL B C 1
ATOM 1395 O O . VAL B 1 72 ? 3.762 -4.609 -3.711 1 98.75 72 VAL B O 1
ATOM 1398 N N . VAL B 1 73 ? 4.496 -2.861 -4.898 1 98.5 73 VAL B N 1
ATOM 1399 C CA . VAL B 1 73 ? 5.766 -3.441 -5.332 1 98.5 73 VAL B CA 1
ATOM 1400 C C . VAL B 1 73 ? 6.895 -2.438 -5.117 1 98.5 73 VAL B C 1
ATOM 1402 O O . VAL B 1 73 ? 6.793 -1.279 -5.527 1 98.5 73 VAL B O 1
ATOM 1405 N N . GLY B 1 74 ? 7.961 -2.928 -4.414 1 97.81 74 GLY B N 1
ATOM 1406 C CA . GLY B 1 74 ? 9.047 -1.983 -4.219 1 97.81 74 GLY B CA 1
ATOM 1407 C C . GLY B 1 74 ? 10.203 -2.561 -3.426 1 97.81 74 GLY B C 1
ATOM 1408 O O . GLY B 1 74 ? 10.133 -3.691 -2.939 1 97.81 74 GLY B O 1
ATOM 1409 N N . GLU B 1 75 ? 11.258 -1.791 -3.217 1 95.94 75 GLU B N 1
ATOM 1410 C CA . GLU B 1 75 ? 12.484 -2.275 -2.598 1 95.94 75 GLU B CA 1
ATOM 1411 C C . GLU B 1 75 ? 12.625 -1.751 -1.171 1 95.94 75 GLU B C 1
ATOM 1413 O O . GLU B 1 75 ? 13.328 -2.352 -0.35 1 95.94 75 GLU B O 1
ATOM 1418 N N . ALA B 1 76 ? 12.008 -0.637 -0.798 1 94.62 76 ALA B N 1
ATOM 1419 C CA . ALA B 1 76 ? 12.172 0.005 0.503 1 94.62 76 ALA B CA 1
ATOM 1420 C C . ALA B 1 76 ? 10.883 0.71 0.932 1 94.62 76 ALA B C 1
ATOM 1422 O O . ALA B 1 76 ? 10.711 1.903 0.676 1 94.62 76 ALA B O 1
ATOM 1423 N N . PHE B 1 77 ? 10.078 -0.096 1.579 1 97.56 77 PHE B N 1
ATOM 1424 C CA . PHE B 1 77 ? 8.828 0.493 2.055 1 97.56 77 PHE B CA 1
ATOM 1425 C C . PHE B 1 77 ? 8.312 -0.254 3.277 1 97.56 77 PHE B C 1
ATOM 1427 O O . PHE B 1 77 ? 8.664 -1.413 3.502 1 97.56 77 PHE B O 1
ATOM 1434 N N . GLY B 1 78 ? 7.566 0.404 4.035 1 97.81 78 GLY B N 1
ATOM 1435 C CA . GLY B 1 78 ? 6.684 -0.152 5.047 1 97.81 78 GLY B CA 1
ATOM 1436 C C . GLY B 1 78 ? 5.215 0.058 4.738 1 97.81 78 GLY B C 1
ATOM 1437 O O . GLY B 1 78 ? 4.836 1.073 4.145 1 97.81 78 GLY B O 1
ATOM 1438 N N . ILE B 1 79 ? 4.465 -0.944 5.207 1 98.19 79 ILE B N 1
ATOM 1439 C CA . ILE B 1 79 ? 3.049 -0.864 4.859 1 98.19 79 ILE B CA 1
ATOM 1440 C C . ILE B 1 79 ? 2.199 -1.36 6.023 1 98.19 79 ILE B C 1
ATOM 1442 O O . ILE B 1 79 ? 2.568 -2.32 6.707 1 98.19 79 ILE B O 1
ATOM 1446 N N . GLN B 1 80 ? 1.14 -0.624 6.273 1 98.38 80 GLN B N 1
ATOM 1447 C CA . GLN B 1 80 ? 0.102 -1.02 7.223 1 98.38 80 GLN B CA 1
ATOM 1448 C C . GLN B 1 80 ? -1.283 -0.931 6.586 1 98.38 80 GLN B C 1
ATOM 1450 O O . GLN B 1 80 ? -1.737 0.155 6.223 1 98.38 80 GLN B O 1
ATOM 1455 N N . ILE B 1 81 ? -1.949 -2.168 6.504 1 97.69 81 ILE B N 1
ATOM 1456 C CA . ILE B 1 81 ? -3.188 -2.195 5.734 1 97.69 81 ILE B CA 1
ATOM 1457 C C . ILE B 1 81 ? -4.242 -3.008 6.484 1 97.69 81 ILE B C 1
ATOM 1459 O O . ILE B 1 81 ? -3.914 -3.785 7.383 1 97.69 81 ILE B O 1
ATOM 1463 N N . THR B 1 82 ? -5.492 -2.787 6.129 1 95.88 82 THR B N 1
ATOM 1464 C CA . THR B 1 82 ? -6.617 -3.648 6.473 1 95.88 82 THR B CA 1
ATOM 1465 C C . THR B 1 82 ? -7.051 -4.48 5.27 1 95.88 82 THR B C 1
ATOM 1467 O O . THR B 1 82 ? -7.207 -3.949 4.168 1 95.88 82 THR B O 1
ATOM 1470 N N . HIS B 1 83 ? -7.207 -5.766 5.418 1 95.62 83 HIS B N 1
ATOM 1471 C CA . HIS B 1 83 ? -7.531 -6.645 4.301 1 95.62 83 HIS B CA 1
ATOM 1472 C C . HIS B 1 83 ? -8.594 -7.664 4.695 1 95.62 83 HIS B C 1
ATOM 1474 O O . HIS B 1 83 ? -8.812 -7.918 5.883 1 95.62 83 HIS B O 1
ATOM 1480 N N . GLN B 1 84 ? -9.297 -8.188 3.676 1 94.75 84 GLN B N 1
ATOM 1481 C CA . GLN B 1 84 ? -10.195 -9.32 3.889 1 94.75 84 GLN B CA 1
ATOM 1482 C C . GLN B 1 84 ? -9.414 -10.57 4.285 1 94.75 84 GLN B C 1
ATOM 1484 O O . GLN B 1 84 ? -8.32 -10.82 3.768 1 94.75 84 GLN B O 1
ATOM 1489 N N . THR B 1 85 ? -10.031 -11.352 5.105 1 96.44 85 THR B N 1
ATOM 1490 C CA . THR B 1 85 ? -9.406 -12.594 5.559 1 96.44 85 THR B CA 1
ATOM 1491 C C . THR B 1 85 ? -9.164 -13.539 4.383 1 96.44 85 THR B C 1
ATOM 1493 O O . THR B 1 85 ? -9.984 -13.633 3.475 1 96.44 85 THR B O 1
ATOM 1496 N N . ASN B 1 86 ? -8.016 -14.219 4.438 1 97.94 86 ASN B N 1
ATOM 1497 C CA . ASN B 1 86 ? -7.617 -15.258 3.49 1 97.94 86 ASN B CA 1
ATOM 1498 C C . ASN B 1 86 ? -7.258 -14.672 2.129 1 97.94 86 ASN B C 1
ATOM 1500 O O . ASN B 1 86 ? -7.383 -15.344 1.104 1 97.94 86 ASN B O 1
ATOM 1504 N N . THR B 1 87 ? -6.793 -13.359 2.117 1 98.56 87 THR B N 1
ATOM 1505 C CA . THR B 1 87 ? -6.48 -12.789 0.813 1 98.56 87 THR B CA 1
ATOM 1506 C C . THR B 1 87 ? -5.121 -12.094 0.839 1 98.56 87 THR B C 1
ATOM 1508 O O . THR B 1 87 ? -4.703 -11.5 -0.156 1 98.56 87 THR B O 1
ATOM 1511 N N . LEU B 1 88 ? -4.398 -12.188 1.867 1 98.75 88 LEU B N 1
ATOM 1512 C CA . LEU B 1 88 ? -3.16 -11.43 2.018 1 98.75 88 LEU B CA 1
ATOM 1513 C C . LEU B 1 88 ? -1.969 -12.234 1.51 1 98.75 88 LEU B C 1
ATOM 1515 O O . LEU B 1 88 ? -1.812 -13.414 1.858 1 98.75 88 LEU B O 1
ATOM 1519 N N . MET B 1 89 ? -1.113 -11.633 0.716 1 98.88 89 MET B N 1
ATOM 1520 C CA . MET B 1 89 ? 0.191 -12.133 0.3 1 98.88 89 MET B CA 1
ATOM 1521 C C . MET B 1 89 ? 1.273 -11.078 0.499 1 98.88 89 MET B C 1
ATOM 1523 O O . MET B 1 89 ? 1.172 -9.977 -0.033 1 98.88 89 MET B O 1
ATOM 1527 N N . TYR B 1 90 ? 2.238 -11.383 1.313 1 98.62 90 TYR B N 1
ATOM 1528 C CA . TYR B 1 90 ? 3.451 -10.578 1.426 1 98.62 90 TYR B CA 1
ATOM 1529 C C . TYR B 1 90 ? 4.691 -11.422 1.153 1 98.62 90 TYR B C 1
ATOM 1531 O O . TYR B 1 90 ? 4.969 -12.375 1.883 1 98.62 90 TYR B O 1
ATOM 1539 N N . MET B 1 91 ? 5.43 -11.031 0.151 1 98.31 91 MET B N 1
ATOM 1540 C CA . MET B 1 91 ? 6.582 -11.844 -0.231 1 98.31 91 MET B CA 1
ATOM 1541 C C . MET B 1 91 ? 7.699 -10.977 -0.798 1 98.31 91 MET B C 1
ATOM 1543 O O . MET B 1 91 ? 7.473 -9.812 -1.138 1 98.31 91 MET B O 1
ATOM 1547 N N . PHE B 1 92 ? 8.891 -11.602 -0.862 1 97.12 92 PHE B N 1
ATOM 1548 C CA . PHE B 1 92 ? 10.023 -11.016 -1.559 1 97.12 92 PHE B CA 1
ATOM 1549 C C . PHE B 1 92 ? 10.352 -11.797 -2.824 1 97.12 92 PHE B C 1
ATOM 1551 O O . PHE B 1 92 ? 10.164 -13.016 -2.869 1 97.12 92 PHE B O 1
ATOM 1558 N N . PHE B 1 93 ? 10.758 -11.055 -3.775 1 95.62 93 PHE B N 1
ATOM 1559 C CA . PHE B 1 93 ? 11.18 -11.664 -5.031 1 95.62 93 PHE B CA 1
ATOM 1560 C C . PHE B 1 93 ? 12.406 -10.953 -5.59 1 95.62 93 PHE B C 1
ATOM 1562 O O . PHE B 1 93 ? 12.492 -9.727 -5.562 1 95.62 93 PHE B O 1
ATOM 1569 N N . GLY B 1 94 ? 13.336 -11.773 -6.133 1 88.38 94 GLY B N 1
ATOM 1570 C CA . GLY B 1 94 ? 14.539 -11.219 -6.723 1 88.38 94 GLY B CA 1
ATOM 1571 C C . GLY B 1 94 ? 15.469 -10.578 -5.699 1 88.38 94 GLY B C 1
ATOM 1572 O O . GLY B 1 94 ? 16.109 -9.57 -5.98 1 88.38 94 GLY B O 1
ATOM 1573 N N . GLY B 1 95 ? 15.422 -11.102 -4.543 1 87.19 95 GLY B N 1
ATOM 1574 C CA . GLY B 1 95 ? 16.297 -10.609 -3.49 1 87.19 95 GLY B CA 1
ATOM 1575 C C . GLY B 1 95 ? 15.641 -9.547 -2.625 1 87.19 95 GLY B C 1
ATOM 1576 O O . GLY B 1 95 ? 15.133 -9.844 -1.543 1 87.19 95 GLY B O 1
ATOM 1577 N N . ASN B 1 96 ? 15.523 -8.273 -3.244 1 90.25 96 ASN B N 1
ATOM 1578 C CA . ASN B 1 96 ? 15.125 -7.203 -2.34 1 90.25 96 ASN B CA 1
ATOM 1579 C C . ASN B 1 96 ? 13.789 -6.594 -2.75 1 90.25 96 ASN B C 1
ATOM 1581 O O . ASN B 1 96 ? 13.312 -5.645 -2.119 1 90.25 96 ASN B O 1
ATOM 1585 N N . LEU B 1 97 ? 13.273 -7.195 -3.748 1 96 97 LEU B N 1
ATOM 1586 C CA . LEU B 1 97 ? 11.984 -6.648 -4.184 1 96 97 LEU B CA 1
ATOM 1587 C C . LEU B 1 97 ? 10.852 -7.191 -3.328 1 96 97 LEU B C 1
ATOM 1589 O O . LEU B 1 97 ? 10.586 -8.398 -3.332 1 96 97 LEU B O 1
ATOM 1593 N N . GLY B 1 98 ? 10.141 -6.293 -2.594 1 97.5 98 GLY B N 1
ATOM 1594 C CA . GLY B 1 98 ? 8.984 -6.668 -1.801 1 97.5 98 GLY B CA 1
ATOM 1595 C C . GLY B 1 98 ? 7.668 -6.48 -2.537 1 97.5 98 GLY B C 1
ATOM 1596 O O . GLY B 1 98 ? 7.496 -5.508 -3.273 1 97.5 98 GLY B O 1
ATOM 1597 N N . ILE B 1 99 ? 6.688 -7.418 -2.312 1 98.56 99 ILE B N 1
ATOM 1598 C CA . ILE B 1 99 ? 5.352 -7.332 -2.891 1 98.56 99 ILE B CA 1
ATOM 1599 C C . ILE B 1 99 ? 4.305 -7.621 -1.817 1 98.56 99 ILE B C 1
ATOM 1601 O O . ILE B 1 99 ? 4.438 -8.578 -1.051 1 98.56 99 ILE B O 1
ATOM 1605 N N . CYS B 1 100 ? 3.357 -6.766 -1.76 1 98.75 100 CYS B N 1
ATOM 1606 C CA . CYS B 1 100 ? 2.164 -7.012 -0.959 1 98.75 100 CYS B CA 1
ATOM 1607 C C . CYS B 1 100 ? 0.907 -6.945 -1.819 1 98.75 100 CYS B C 1
ATOM 1609 O O . CYS B 1 100 ? 0.714 -5.984 -2.57 1 98.75 100 CYS B O 1
ATOM 1611 N N . ALA B 1 101 ? 0.127 -7.953 -1.795 1 98.88 101 ALA B N 1
ATOM 1612 C CA . ALA B 1 101 ? -1.159 -8 -2.486 1 98.88 101 ALA B CA 1
ATOM 1613 C C . ALA B 1 101 ? -2.275 -8.43 -1.539 1 98.88 101 ALA B C 1
ATOM 1615 O O . ALA B 1 101 ? -2.086 -9.32 -0.711 1 98.88 101 ALA B O 1
ATOM 1616 N N . TRP B 1 102 ? -3.416 -7.719 -1.688 1 98.81 102 TRP B N 1
ATOM 1617 C CA . TRP B 1 102 ? -4.527 -8.023 -0.792 1 98.81 102 TRP B CA 1
ATOM 1618 C C . TRP B 1 102 ? -5.852 -7.578 -1.398 1 98.81 102 TRP B C 1
ATOM 1620 O O . TRP B 1 102 ? -5.875 -6.766 -2.328 1 98.81 102 TRP B O 1
ATOM 1630 N N . LYS B 1 103 ? -6.887 -8.18 -0.847 1 98.25 103 LYS B N 1
ATOM 1631 C CA . LYS B 1 103 ? -8.234 -7.777 -1.229 1 98.25 103 LYS B CA 1
ATOM 1632 C C . LYS B 1 103 ? -8.906 -6.984 -0.112 1 98.25 103 LYS B C 1
ATOM 1634 O O . LYS B 1 103 ? -8.617 -7.191 1.067 1 98.25 103 LYS B O 1
ATOM 1639 N N . ILE B 1 104 ? -9.82 -6.07 -0.491 1 96.25 104 ILE B N 1
ATOM 1640 C CA . ILE B 1 104 ? -10.609 -5.34 0.497 1 96.25 104 ILE B CA 1
ATOM 1641 C C . ILE B 1 104 ? -12.07 -5.773 0.417 1 96.25 104 ILE B C 1
ATOM 1643 O O . ILE B 1 104 ? -12.516 -6.289 -0.611 1 96.25 104 ILE B O 1
#

Solvent-accessible surface area (backbone atoms only — not comparable to full-atom values): 11146 Å² total; per-residue (Å²): 137,84,81,78,75,76,75,71,74,71,73,68,72,67,78,54,49,79,53,77,43,79,74,47,69,55,40,52,72,68,56,43,54,53,51,51,50,45,46,51,53,25,43,67,73,41,60,85,42,25,48,59,21,9,43,45,38,20,52,53,46,22,70,74,72,48,76,52,37,23,19,36,21,30,62,42,68,13,70,32,79,76,62,43,87,54,39,39,40,31,32,29,37,52,65,56,34,36,38,40,37,32,30,98,138,85,82,81,76,76,77,71,72,74,70,69,71,66,76,53,48,81,54,78,42,78,75,46,69,56,40,54,72,69,56,42,54,52,50,50,50,46,46,50,53,26,43,68,74,41,59,84,42,26,47,59,20,10,44,46,39,21,52,52,46,22,70,73,71,46,76,52,38,24,19,36,21,30,62,41,68,13,70,31,77,77,63,42,85,55,39,39,40,31,34,30,38,53,65,58,32,35,38,39,38,31,29,99

Secondary structure (DSSP, 8-state):
------------------S-EEEEE-S-HHHHHHHHHHHHHHHHHHTT-HHHHHHHHHHHHHHHH-S-EEEEEEEEEEEE----TT--EEEEETTTEEEEEEE-/------------------S-EEEEE-S-HHHHHHHHHHHHHHHHHHTT-HHHHHHHHHHHHHHHH-S-EEEEEEEEEEEE----TT--EEEEETTTEEEEEEE-

Nearest PDB structures (foldseek):
  8glv-assembly1_AQ  TM=9.770E-01  e=4.845E-10  Chlamydomonas reinhardtii
  4d07-assembly1_A-2  TM=9.704E-01  e=1.051E-09  Homo sapiens
  3rjs-assembly1_A-2  TM=9.763E-01  e=5.625E-09  Toxoplasma gondii
  7cnu-assembly2_B  TM=9.607E-01  e=7.282E-09  Homo sapiens
  7kzn-assembly1_P  TM=9.127E-01  e=1.072E-08  Chlamydomonas reinhardtii

pLDDT: mean 87.52, std 21.67, range [30.62, 98.88]

InterPro domains:
  IPR001372 Dynein light chain, type 1/2 [PF01221] (20-103)
  IPR001372 Dynein light chain, type 1/2 [PTHR11886] (21-100)
  IPR001372 Dynein light chain, type 1/2 [SM01375] (15-104)
  IPR037177 Dynein light chain superfamily [G3DSA:3.30.740.10] (7-104)
  IPR037177 Dynein light chain superfamily [SSF54648] (12-103)

Sequence (208 aa):
MEEFADTKEDENKKIVHTYPLVQACDMSEEMKAETVEVIITACEKFGTDYFAAAKTVKQMLDKKYGPQWNAVVGEAFGIQITHQTNTLMYMFFGGNLGICAWKIMEEFADTKEDENKKIVHTYPLVQACDMSEEMKAETVEVIITACEKFGTDYFAAAKTVKQMLDKKYGPQWNAVVGEAFGIQITHQTNTLMYMFFGGNLGICAWKI

Radius of gyration: 20.65 Å; Cα contacts (8 Å, |Δi|>4): 384; chains: 2; bounding box: 70×45×39 Å

Foldseek 3Di:
DDPPPPPPPPPVVPVLVQDKFWDDFQADPVVVVVLRVQLSVLCVVQPQPQVSSQVSSQVVCCVVPNDDKGKGKDQDDDDDDDADGNFWTWIDGSRRIIMIMGHD/DDPPPPPPPPPVVPVLVQDKFWDDAQADPVVVVVLRVQLSVLCVVQPQPQVSSQVSSQVVCCVVPNDDKGKGKDQDDDDDDDADGNFWTWIDGSPRIIMIMGHD